Protein AF-A0AA36N6E1-F1 (afdb_monomer_lite)

Structure (mmCIF, N/CA/C/O backbone):
data_AF-A0AA36N6E1-F1
#
_entry.id   AF-A0AA36N6E1-F1
#
loop_
_atom_site.group_PDB
_atom_site.id
_atom_site.type_symbol
_atom_site.label_atom_id
_atom_site.label_alt_id
_atom_site.label_comp_id
_atom_site.label_asym_id
_atom_site.label_entity_id
_atom_site.label_seq_id
_atom_site.pdbx_PDB_ins_code
_atom_site.Cartn_x
_atom_site.Cartn_y
_atom_site.Cartn_z
_atom_site.occupancy
_atom_site.B_iso_or_equiv
_atom_site.auth_seq_id
_atom_site.auth_comp_id
_atom_site.auth_asym_id
_atom_site.auth_atom_id
_atom_site.pdbx_PDB_model_num
ATOM 1 N N . MET A 1 1 ? 1.025 -0.029 -54.503 1.00 35.84 1 MET A N 1
ATOM 2 C CA . MET A 1 1 ? 2.041 -0.646 -53.619 1.00 35.84 1 MET A CA 1
ATOM 3 C C . MET A 1 1 ? 2.339 0.300 -52.461 1.00 35.84 1 MET A C 1
ATOM 5 O O . MET A 1 1 ? 3.053 1.276 -52.649 1.00 35.84 1 MET A O 1
ATOM 9 N N . ARG A 1 2 ? 1.732 0.072 -51.289 1.00 33.62 2 ARG A N 1
ATOM 10 C CA . ARG A 1 2 ? 2.029 0.834 -50.065 1.00 33.62 2 ARG A CA 1
ATOM 11 C C . ARG A 1 2 ? 3.320 0.269 -49.468 1.00 33.62 2 ARG A C 1
ATOM 13 O O . ARG A 1 2 ? 3.364 -0.913 -49.141 1.00 33.62 2 ARG A O 1
ATOM 20 N N . ARG A 1 3 ? 4.380 1.078 -49.397 1.00 33.03 3 ARG A N 1
ATOM 21 C CA . ARG A 1 3 ? 5.639 0.679 -48.753 1.00 33.03 3 ARG A CA 1
ATOM 22 C C . ARG A 1 3 ? 5.396 0.571 -47.248 1.00 33.03 3 ARG A C 1
ATOM 24 O O . ARG A 1 3 ? 5.084 1.567 -46.605 1.00 33.03 3 ARG A O 1
ATOM 31 N N . LEU A 1 4 ? 5.527 -0.643 -46.720 1.00 35.62 4 LEU A N 1
ATOM 32 C CA . LEU A 1 4 ? 5.629 -0.915 -45.291 1.00 35.62 4 LEU A CA 1
ATOM 33 C C . LEU A 1 4 ? 6.895 -0.230 -44.771 1.00 35.62 4 LEU A C 1
ATOM 35 O O . LEU A 1 4 ? 8.010 -0.617 -45.119 1.00 35.62 4 LEU A O 1
ATOM 39 N N . ILE A 1 5 ? 6.717 0.815 -43.967 1.00 35.50 5 ILE A N 1
ATOM 40 C CA . ILE A 1 5 ? 7.801 1.392 -43.179 1.00 35.50 5 ILE A CA 1
ATOM 41 C C . ILE A 1 5 ? 8.082 0.384 -42.064 1.00 35.50 5 ILE A C 1
ATOM 43 O O . ILE A 1 5 ? 7.284 0.208 -41.149 1.00 35.50 5 ILE A O 1
ATOM 47 N N . THR A 1 6 ? 9.196 -0.334 -42.174 1.00 34.91 6 THR A N 1
ATOM 48 C CA . THR A 1 6 ? 9.695 -1.205 -41.106 1.00 34.91 6 THR A CA 1
ATOM 49 C C . THR A 1 6 ? 9.963 -0.392 -39.827 1.00 34.91 6 THR A C 1
ATOM 51 O O . THR A 1 6 ? 10.584 0.671 -39.932 1.00 34.91 6 THR A O 1
ATOM 54 N N . PRO A 1 7 ? 9.625 -0.905 -38.624 1.00 40.06 7 PRO A N 1
ATOM 55 C CA . PRO A 1 7 ? 9.779 -0.199 -37.338 1.00 40.06 7 PRO A CA 1
ATOM 56 C C . PRO A 1 7 ? 11.197 0.319 -37.034 1.00 40.06 7 PRO A C 1
ATOM 58 O O . PRO A 1 7 ? 11.378 1.237 -36.244 1.00 40.06 7 PRO A O 1
ATOM 61 N N . ARG A 1 8 ? 12.228 -0.208 -37.709 1.00 36.47 8 ARG A N 1
ATOM 62 C CA . ARG A 1 8 ? 13.626 0.231 -37.557 1.00 36.47 8 ARG A CA 1
ATOM 63 C C . ARG A 1 8 ? 13.919 1.652 -38.054 1.00 36.47 8 ARG A C 1
ATOM 65 O O . ARG A 1 8 ? 14.963 2.195 -37.704 1.00 36.47 8 ARG A O 1
ATOM 72 N N . ALA A 1 9 ? 13.051 2.254 -38.868 1.00 35.69 9 ALA A N 1
ATOM 73 C CA . ALA A 1 9 ? 13.303 3.587 -39.422 1.00 35.69 9 ALA A CA 1
ATOM 74 C C . ALA A 1 9 ? 12.930 4.735 -38.464 1.00 35.69 9 ALA A C 1
ATOM 76 O O . ALA A 1 9 ? 13.496 5.819 -38.587 1.00 35.69 9 ALA A O 1
ATOM 77 N N . PHE A 1 10 ? 12.047 4.505 -37.485 1.00 39.78 10 PHE A N 1
ATOM 78 C CA . PHE A 1 10 ? 11.609 5.555 -36.553 1.00 39.78 10 PHE A CA 1
ATOM 79 C C . PHE A 1 10 ? 12.634 5.823 -35.430 1.00 39.78 10 PHE A C 1
ATOM 81 O O . PHE A 1 10 ? 12.761 6.941 -34.940 1.00 39.78 10 PHE A O 1
ATOM 88 N N . LEU A 1 11 ? 13.472 4.832 -35.103 1.00 42.50 11 LEU A N 1
ATOM 89 C CA . LEU A 1 11 ? 14.482 4.920 -34.037 1.00 42.50 11 LEU A CA 1
ATOM 90 C C . LEU A 1 11 ? 15.728 5.755 -34.396 1.00 42.50 11 LEU A C 1
ATOM 92 O O . LEU A 1 11 ? 16.514 6.099 -33.514 1.00 42.50 11 LEU A O 1
ATOM 96 N N . ARG A 1 12 ? 15.936 6.123 -35.669 1.00 42.75 12 ARG A N 1
ATOM 97 C CA . ARG A 1 12 ? 17.145 6.862 -36.094 1.00 42.75 12 ARG A CA 1
ATOM 98 C C . ARG A 1 12 ? 17.088 8.377 -35.870 1.00 42.75 12 ARG A C 1
ATOM 100 O O . ARG A 1 12 ? 18.131 9.014 -35.944 1.00 42.75 12 ARG A O 1
ATOM 107 N N . GLY A 1 13 ? 15.919 8.950 -35.572 1.00 41.94 13 GLY A N 1
ATOM 108 C CA . GLY A 1 13 ? 15.770 10.399 -35.353 1.00 41.94 13 GLY A CA 1
ATOM 109 C C . GLY A 1 13 ? 15.838 10.851 -33.889 1.00 41.94 13 GLY A C 1
ATOM 110 O O . GLY A 1 13 ? 16.191 11.995 -33.625 1.00 41.94 13 GLY A O 1
ATOM 111 N N . GLN A 1 14 ? 15.519 9.966 -32.937 1.00 46.09 14 GLN A N 1
ATOM 112 C CA . GLN A 1 14 ? 15.409 10.294 -31.502 1.00 46.09 14 GLN A CA 1
ATOM 113 C C . GLN A 1 14 ? 16.233 9.368 -30.577 1.00 46.09 14 GLN A C 1
ATOM 115 O O . GLN A 1 14 ? 16.307 9.604 -29.371 1.00 46.09 14 GLN A O 1
ATOM 120 N N . GLY A 1 15 ? 16.894 8.345 -31.135 1.00 49.47 15 GLY A N 1
ATOM 121 C CA . GLY A 1 15 ? 17.471 7.206 -30.407 1.00 49.47 15 GLY A CA 1
ATOM 122 C C . GLY A 1 15 ? 18.476 7.516 -29.283 1.00 49.47 15 GLY A C 1
ATOM 123 O O . GLY A 1 15 ? 18.280 7.017 -28.180 1.00 49.47 15 GLY A O 1
ATOM 124 N N . PRO A 1 16 ? 19.529 8.335 -29.476 1.00 52.56 16 PRO A N 1
ATOM 125 C CA . PRO A 1 16 ? 20.580 8.468 -28.458 1.00 52.56 16 PRO A CA 1
ATOM 126 C C . PRO A 1 16 ? 20.136 9.252 -27.218 1.00 52.56 16 PRO A C 1
ATOM 128 O O . PRO A 1 16 ? 20.460 8.876 -26.095 1.00 52.56 16 PRO A O 1
ATOM 131 N N . ARG A 1 17 ? 19.367 10.333 -27.417 1.00 54.50 17 ARG A N 1
ATOM 132 C CA . ARG A 1 17 ? 18.887 11.183 -26.316 1.00 54.50 17 ARG A CA 1
ATOM 133 C C . ARG A 1 17 ? 17.769 10.502 -25.535 1.00 54.50 17 ARG A C 1
ATOM 135 O O . ARG A 1 17 ? 17.805 10.518 -24.316 1.00 54.50 17 ARG A O 1
ATOM 142 N N . CYS A 1 18 ? 16.841 9.838 -26.226 1.00 54.97 18 CYS A N 1
ATOM 143 C CA . CYS A 1 18 ? 15.747 9.100 -25.597 1.00 54.97 18 CYS A CA 1
ATOM 144 C C . CYS A 1 18 ? 16.247 7.978 -24.668 1.00 54.97 18 CYS A C 1
ATOM 146 O O . CYS A 1 18 ? 15.733 7.819 -23.564 1.00 54.97 18 CYS A O 1
ATOM 148 N N . LEU A 1 19 ? 17.271 7.228 -25.090 1.00 57.94 19 LEU A N 1
ATOM 149 C CA . LEU A 1 19 ? 17.849 6.143 -24.289 1.00 57.94 19 LEU A CA 1
ATOM 150 C C . LEU A 1 19 ? 18.666 6.662 -23.097 1.00 57.94 19 LEU A C 1
ATOM 152 O O . LEU A 1 19 ? 18.587 6.089 -22.015 1.00 57.94 19 LEU A O 1
ATOM 156 N N . GLN A 1 20 ? 19.398 7.771 -23.256 1.00 64.25 20 GLN A N 1
ATOM 157 C CA . GLN A 1 20 ? 20.079 8.431 -22.133 1.00 64.25 20 GLN A CA 1
ATOM 158 C C . GLN A 1 20 ? 19.087 8.974 -21.097 1.00 64.25 20 GLN A C 1
ATOM 160 O O . GLN A 1 20 ? 19.314 8.833 -19.898 1.00 64.25 20 GLN A O 1
ATOM 165 N N . THR A 1 21 ? 17.970 9.548 -21.549 1.00 68.75 21 THR A N 1
ATOM 166 C CA . THR A 1 21 ? 16.890 10.024 -20.680 1.00 68.75 21 THR A CA 1
ATOM 167 C C . THR A 1 21 ? 16.237 8.874 -19.909 1.00 68.75 21 THR A C 1
ATOM 169 O O . THR A 1 21 ? 16.043 8.990 -18.702 1.00 68.75 21 THR A O 1
ATOM 172 N N . LEU A 1 22 ? 15.976 7.736 -20.563 1.00 73.62 22 LEU A N 1
ATOM 173 C CA . LEU A 1 22 ? 15.400 6.559 -19.909 1.00 73.62 22 LEU A CA 1
ATOM 174 C C . LEU A 1 22 ? 16.357 5.936 -18.881 1.00 73.62 22 LEU A C 1
ATOM 176 O O . LEU A 1 22 ? 15.936 5.664 -17.763 1.00 73.62 22 LEU A O 1
ATOM 180 N N . ALA A 1 23 ? 17.640 5.778 -19.218 1.00 75.62 23 ALA A N 1
ATOM 181 C CA . ALA A 1 23 ? 18.650 5.265 -18.287 1.00 75.62 23 ALA A CA 1
ATOM 182 C C . ALA A 1 23 ? 18.852 6.184 -17.067 1.00 75.62 23 ALA A C 1
ATOM 184 O O . ALA A 1 23 ? 19.025 5.711 -15.944 1.00 75.62 23 ALA A O 1
ATOM 185 N N . SER A 1 24 ? 18.796 7.507 -17.267 1.00 77.19 24 SER A N 1
ATOM 186 C CA . SER A 1 24 ? 18.834 8.476 -16.166 1.00 77.19 24 SER A CA 1
ATOM 187 C C . SER A 1 24 ? 17.594 8.363 -15.275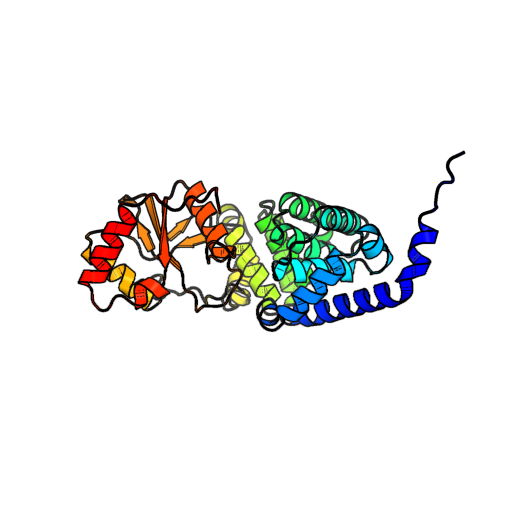 1.00 77.19 24 SER A C 1
ATOM 189 O O . SER A 1 24 ? 17.717 8.380 -14.052 1.00 77.19 24 SER A O 1
ATOM 191 N N . ALA A 1 25 ? 16.408 8.224 -15.875 1.00 78.62 25 ALA A N 1
ATOM 192 C CA . ALA A 1 25 ? 15.152 8.075 -15.149 1.00 78.62 25 ALA A CA 1
ATOM 193 C C . ALA A 1 25 ? 15.120 6.787 -14.313 1.00 78.62 25 ALA A C 1
ATOM 195 O O . ALA A 1 25 ? 14.807 6.834 -13.125 1.00 78.62 25 ALA A O 1
ATOM 196 N N . THR A 1 26 ? 15.501 5.646 -14.891 1.00 79.69 26 THR A N 1
ATOM 197 C CA . THR A 1 26 ? 15.498 4.359 -14.181 1.00 79.69 26 THR A CA 1
ATOM 198 C C . THR A 1 26 ? 16.546 4.316 -13.071 1.00 79.69 26 THR A C 1
ATOM 200 O O . THR A 1 26 ? 16.234 3.898 -11.955 1.00 79.69 26 THR A O 1
ATOM 203 N N . SER A 1 27 ? 17.755 4.836 -13.319 1.00 81.62 27 SER A N 1
ATOM 204 C CA . SER A 1 27 ? 18.794 4.950 -12.288 1.00 81.62 27 SER A CA 1
ATOM 205 C C . SER A 1 27 ? 18.348 5.828 -11.121 1.00 81.62 27 SER A C 1
ATOM 207 O O . SER A 1 27 ? 18.690 5.544 -9.972 1.00 81.62 27 SER A O 1
ATOM 209 N N . ARG A 1 28 ? 17.600 6.900 -11.394 1.00 82.62 28 ARG A N 1
ATOM 210 C CA . ARG A 1 28 ? 17.090 7.777 -10.344 1.00 82.62 28 ARG A CA 1
ATOM 211 C C . ARG A 1 28 ? 15.957 7.128 -9.561 1.00 82.62 28 ARG A C 1
ATOM 213 O O . ARG A 1 28 ? 15.965 7.183 -8.334 1.00 82.62 28 ARG A O 1
ATOM 220 N N . CYS A 1 29 ? 15.033 6.455 -10.243 1.00 80.44 29 CYS A N 1
ATOM 221 C CA . CYS A 1 29 ? 13.994 5.661 -9.595 1.00 80.44 29 CYS A CA 1
ATOM 222 C C . CYS A 1 29 ? 14.589 4.602 -8.656 1.00 80.44 29 CYS A C 1
ATOM 224 O O . CYS A 1 29 ? 14.058 4.425 -7.567 1.00 80.44 29 CYS A O 1
ATOM 226 N N . ALA A 1 30 ? 15.728 3.989 -8.991 1.00 77.75 30 ALA A N 1
ATOM 227 C CA . ALA A 1 30 ? 16.421 3.068 -8.085 1.00 77.75 30 ALA A CA 1
ATOM 228 C C . ALA A 1 30 ? 16.828 3.710 -6.754 1.00 77.75 30 ALA A C 1
ATOM 230 O O . ALA A 1 30 ? 16.597 3.153 -5.681 1.00 77.75 30 ALA A O 1
ATOM 231 N N . GLN A 1 31 ? 17.394 4.917 -6.814 1.00 78.62 31 GLN A N 1
ATOM 232 C CA . GLN A 1 31 ? 17.782 5.672 -5.620 1.00 78.62 31 GLN A CA 1
ATOM 233 C C . GLN A 1 31 ? 16.559 6.086 -4.792 1.00 78.62 31 GLN A C 1
ATOM 235 O O . GLN A 1 31 ? 16.576 6.028 -3.562 1.00 78.62 31 GLN A O 1
ATOM 240 N N . LEU A 1 32 ? 15.487 6.492 -5.473 1.00 72.50 32 LEU A N 1
ATOM 241 C CA . LEU A 1 32 ? 14.242 6.909 -4.838 1.00 72.50 32 LEU A CA 1
ATOM 242 C C . LEU A 1 32 ? 13.495 5.730 -4.201 1.00 72.50 32 LEU A C 1
ATOM 244 O O . LEU A 1 32 ? 12.996 5.871 -3.091 1.00 72.50 32 LEU A O 1
ATOM 248 N N . GLN A 1 33 ? 13.489 4.553 -4.832 1.00 71.94 33 GLN A N 1
ATOM 249 C CA . GLN A 1 33 ? 12.913 3.336 -4.256 1.00 71.94 33 GLN A CA 1
ATOM 250 C C . GLN A 1 33 ? 13.626 2.939 -2.959 1.00 71.94 33 GLN A C 1
ATOM 252 O O . GLN A 1 33 ? 12.966 2.604 -1.978 1.00 71.94 33 GLN A O 1
ATOM 257 N N . ALA A 1 34 ? 14.961 3.025 -2.927 1.00 66.94 34 ALA A N 1
ATOM 258 C CA . ALA A 1 34 ? 15.749 2.739 -1.726 1.00 66.94 34 ALA A CA 1
ATOM 259 C C . ALA A 1 34 ? 15.433 3.693 -0.558 1.00 66.94 34 ALA A C 1
ATOM 261 O O . ALA A 1 34 ? 15.641 3.343 0.601 1.00 66.94 34 ALA A O 1
ATOM 262 N N . SER A 1 35 ? 14.906 4.880 -0.864 1.00 59.22 35 SER A N 1
ATOM 263 C CA . SER A 1 35 ? 14.501 5.888 0.120 1.00 59.22 35 SER A CA 1
ATOM 264 C C . SER A 1 35 ? 13.066 5.690 0.636 1.00 59.22 35 SER A C 1
ATOM 266 O O . SER A 1 35 ? 12.588 6.490 1.443 1.00 59.22 35 SER A O 1
ATOM 268 N N . GLY A 1 36 ? 12.367 4.648 0.171 1.00 54.16 36 GLY A N 1
ATOM 269 C CA . GLY A 1 36 ? 10.978 4.371 0.533 1.00 54.16 36 GLY A CA 1
ATOM 270 C C . GLY A 1 36 ? 9.997 5.435 0.029 1.00 54.16 36 GLY A C 1
ATOM 271 O O . GLY A 1 36 ? 10.360 6.353 -0.710 1.00 54.16 36 GLY A O 1
ATOM 272 N N . ARG A 1 37 ? 8.724 5.344 0.437 1.00 54.69 37 ARG A N 1
ATOM 273 C CA . ARG A 1 37 ? 7.688 6.297 -0.014 1.00 54.69 37 ARG A CA 1
ATOM 274 C C . ARG A 1 37 ? 7.893 7.699 0.555 1.00 54.69 37 ARG A C 1
ATOM 276 O O . ARG A 1 37 ? 7.595 8.680 -0.125 1.00 54.69 37 ARG A O 1
ATOM 283 N N . ALA A 1 38 ? 8.471 7.801 1.753 1.00 52.03 38 ALA A N 1
ATOM 284 C CA . ALA A 1 38 ? 8.857 9.071 2.366 1.00 52.03 38 ALA A CA 1
ATOM 285 C C . ALA A 1 38 ? 9.864 9.860 1.507 1.00 52.03 38 ALA A C 1
ATOM 287 O O . ALA A 1 38 ? 9.772 11.085 1.414 1.00 52.03 38 ALA A O 1
ATOM 288 N N . GLY A 1 39 ? 10.777 9.167 0.816 1.00 55.94 39 GLY A N 1
ATOM 289 C CA . GLY A 1 39 ? 11.733 9.776 -0.111 1.00 55.94 39 GLY A CA 1
ATOM 290 C C . GLY A 1 39 ? 11.122 10.275 -1.426 1.00 55.94 39 GLY A C 1
ATOM 291 O O . GLY A 1 39 ? 11.737 11.093 -2.110 1.00 55.94 39 GLY A O 1
ATOM 292 N N . LEU A 1 40 ? 9.905 9.842 -1.777 1.00 61.66 40 LEU A N 1
ATOM 293 C CA . LEU A 1 40 ? 9.235 10.243 -3.022 1.00 61.66 40 LEU A CA 1
ATOM 294 C C . LEU A 1 40 ? 8.593 11.633 -2.925 1.00 61.66 40 LEU A C 1
ATOM 296 O O . LEU A 1 40 ? 8.526 12.350 -3.922 1.00 61.66 40 LEU A O 1
ATOM 300 N N . VAL A 1 41 ? 8.154 12.041 -1.729 1.00 57.88 41 VAL A N 1
ATOM 301 C CA . VAL A 1 41 ? 7.522 13.350 -1.482 1.00 57.88 41 VAL A CA 1
ATOM 302 C C . VAL A 1 41 ? 8.442 14.528 -1.839 1.00 57.88 41 VAL A C 1
ATOM 304 O O . VAL A 1 41 ? 8.024 15.365 -2.644 1.00 57.88 41 VAL A O 1
ATOM 307 N N . PRO A 1 42 ? 9.685 14.620 -1.322 1.00 53.97 42 PRO A N 1
ATOM 308 C CA . PRO A 1 42 ? 10.591 15.707 -1.697 1.00 53.97 42 PRO A CA 1
ATOM 309 C C . PRO A 1 42 ? 11.034 15.630 -3.167 1.00 53.97 42 PRO A C 1
ATOM 311 O O . PRO A 1 42 ? 11.383 16.651 -3.752 1.00 53.97 42 PRO A O 1
ATOM 314 N N . ALA A 1 43 ? 10.972 14.448 -3.790 1.00 66.00 43 ALA A N 1
ATOM 315 C CA . ALA A 1 43 ? 11.328 14.227 -5.192 1.00 66.00 43 ALA A CA 1
ATOM 316 C C . ALA A 1 43 ? 10.151 14.416 -6.170 1.00 66.00 43 ALA A C 1
ATOM 318 O O . ALA A 1 43 ? 10.257 14.072 -7.345 1.00 66.00 43 ALA A O 1
ATOM 319 N N . ARG A 1 44 ? 9.008 14.957 -5.727 1.00 71.56 44 ARG A N 1
ATOM 320 C CA . ARG A 1 44 ? 7.781 14.988 -6.538 1.00 71.56 44 ARG A CA 1
ATOM 321 C C . ARG A 1 44 ? 7.932 15.711 -7.876 1.00 71.56 44 ARG A C 1
ATOM 323 O O . ARG A 1 44 ? 7.434 15.208 -8.877 1.00 71.56 44 ARG A O 1
ATOM 330 N N . ALA A 1 45 ? 8.596 16.867 -7.903 1.00 72.00 45 ALA A N 1
ATOM 331 C CA . ALA A 1 45 ? 8.814 17.618 -9.142 1.00 72.00 45 ALA A CA 1
ATOM 332 C C . ALA A 1 45 ? 9.673 16.817 -10.138 1.00 72.00 45 ALA A C 1
ATOM 334 O O . ALA A 1 45 ? 9.335 16.707 -11.313 1.00 72.00 45 ALA A O 1
ATOM 335 N N . GLU A 1 46 ? 10.721 16.163 -9.641 1.00 80.00 46 GLU A N 1
ATOM 336 C CA . GLU A 1 46 ? 11.578 15.276 -10.429 1.00 80.00 46 GLU A CA 1
ATOM 337 C C . GLU A 1 46 ? 10.800 14.059 -10.964 1.00 80.00 46 GLU A C 1
ATOM 339 O O . GLU A 1 46 ? 10.912 13.700 -12.135 1.00 80.00 46 GLU A O 1
ATOM 344 N N . LEU A 1 47 ? 9.933 13.460 -10.145 1.00 76.81 47 LEU A N 1
ATOM 345 C CA . LEU A 1 47 ? 9.064 12.356 -10.559 1.00 76.81 47 LEU A CA 1
ATOM 346 C C . LEU A 1 47 ? 8.028 12.781 -11.609 1.00 76.81 47 LEU A C 1
ATOM 348 O O . LEU A 1 47 ? 7.701 11.983 -12.485 1.00 76.81 47 LEU A O 1
ATOM 352 N N . GLN A 1 48 ? 7.540 14.026 -11.567 1.00 79.88 48 GLN A N 1
ATOM 353 C CA . GLN A 1 48 ? 6.683 14.587 -12.619 1.00 79.88 48 GLN A CA 1
ATOM 354 C C . GLN A 1 48 ? 7.440 14.751 -13.939 1.00 79.88 48 GLN A C 1
ATOM 356 O O . GLN A 1 48 ? 6.885 14.467 -14.999 1.00 79.88 48 GLN A O 1
ATOM 361 N N . GLU A 1 49 ? 8.707 15.166 -13.898 1.00 85.25 49 GLU A N 1
ATOM 362 C CA . GLU A 1 49 ? 9.548 15.244 -15.096 1.00 85.25 49 GLU A CA 1
ATOM 363 C C . GLU A 1 49 ? 9.811 13.858 -15.688 1.00 85.25 49 GLU A C 1
ATOM 365 O O . GLU A 1 49 ? 9.626 13.664 -16.893 1.00 85.25 49 GLU A O 1
ATOM 370 N N . ILE A 1 50 ? 10.166 12.881 -14.847 1.00 87.00 50 ILE A N 1
ATOM 371 C CA . ILE A 1 50 ? 10.341 11.482 -15.256 1.00 87.00 50 ILE A CA 1
ATOM 372 C C . ILE A 1 50 ? 9.041 10.949 -15.866 1.00 87.00 50 ILE A C 1
ATOM 374 O O . ILE A 1 50 ? 9.052 10.391 -16.963 1.00 87.00 50 ILE A O 1
ATOM 378 N N . HIS A 1 51 ? 7.901 11.169 -15.209 1.00 87.50 51 HIS A N 1
ATOM 379 C CA . HIS A 1 51 ? 6.592 10.760 -15.717 1.00 87.50 51 HIS A CA 1
ATOM 380 C C . HIS A 1 51 ? 6.267 11.397 -17.070 1.00 87.50 51 HIS A C 1
ATOM 382 O O . HIS A 1 51 ? 5.848 10.695 -17.993 1.00 87.50 51 HIS A O 1
ATOM 388 N N . ALA A 1 52 ? 6.508 12.699 -17.227 1.00 86.31 52 ALA A N 1
ATOM 389 C CA . ALA A 1 52 ? 6.273 13.415 -18.476 1.00 86.31 52 ALA A CA 1
ATOM 390 C C . ALA A 1 52 ? 7.191 12.937 -19.612 1.00 86.31 52 ALA A C 1
ATOM 392 O O . ALA A 1 52 ? 6.802 12.991 -20.780 1.00 86.31 52 ALA A O 1
ATOM 393 N N . GLN A 1 53 ? 8.407 12.485 -19.297 1.00 84.81 53 GLN A N 1
ATOM 394 C CA . GLN A 1 53 ? 9.333 11.900 -20.268 1.00 84.81 53 GLN A CA 1
ATOM 395 C C . GLN A 1 53 ? 8.879 10.499 -20.685 1.00 84.81 53 GLN A C 1
ATOM 397 O O . GLN A 1 53 ? 8.749 10.237 -21.878 1.00 84.81 53 GLN A O 1
ATOM 402 N N . VAL A 1 54 ? 8.572 9.630 -19.719 1.00 86.12 54 VAL A N 1
ATOM 403 C CA . VAL A 1 54 ? 8.110 8.252 -19.956 1.00 86.12 54 VAL A CA 1
ATOM 404 C C . VAL A 1 54 ? 6.791 8.241 -20.727 1.00 86.12 54 VAL A C 1
ATOM 406 O O . VAL A 1 54 ? 6.640 7.477 -21.674 1.00 86.12 54 VAL A O 1
ATOM 409 N N . SER A 1 55 ? 5.868 9.149 -20.401 1.00 86.12 55 SER A N 1
ATOM 410 C CA . SER A 1 55 ? 4.552 9.241 -21.047 1.00 86.12 55 SER A CA 1
ATOM 411 C C . SER A 1 55 ? 4.606 9.641 -22.524 1.00 86.12 55 SER A C 1
ATOM 413 O O . SER A 1 55 ? 3.619 9.465 -23.233 1.00 86.12 55 SER A O 1
ATOM 415 N N . LYS A 1 56 ? 5.729 10.191 -23.002 1.00 85.81 56 LYS A N 1
ATOM 416 C CA . LYS A 1 56 ? 5.932 10.533 -24.421 1.00 85.81 56 LYS A CA 1
ATOM 417 C C . LYS A 1 56 ? 6.457 9.359 -25.246 1.00 85.81 56 LYS A C 1
ATOM 419 O O . LYS A 1 56 ? 6.536 9.477 -26.467 1.00 85.81 56 LYS A O 1
ATOM 424 N N . LEU A 1 57 ? 6.858 8.270 -24.596 1.00 84.31 57 LEU A N 1
ATOM 425 C CA . LEU A 1 57 ? 7.421 7.097 -25.246 1.00 84.31 57 LEU A CA 1
ATOM 426 C C . LEU A 1 57 ? 6.343 6.034 -25.432 1.00 84.31 57 LEU A C 1
ATOM 428 O O . LEU A 1 57 ? 5.498 5.827 -24.563 1.00 84.31 57 LEU A O 1
ATOM 432 N N . GLU A 1 58 ? 6.386 5.348 -26.572 1.00 86.56 58 GLU A N 1
ATOM 433 C CA . GLU A 1 58 ? 5.536 4.180 -26.786 1.00 86.56 58 GLU A CA 1
ATOM 434 C C . GLU A 1 58 ? 5.994 3.025 -25.873 1.00 86.56 58 GLU A C 1
ATOM 436 O O . GLU A 1 58 ? 7.206 2.834 -25.704 1.00 86.56 58 GLU A O 1
ATOM 441 N N . PRO A 1 59 ? 5.070 2.204 -25.336 1.00 85.06 59 PRO A N 1
ATOM 442 C CA . PRO A 1 59 ? 5.396 1.050 -24.490 1.00 85.06 59 PRO A CA 1
ATOM 443 C C . PRO A 1 59 ? 6.490 0.142 -25.061 1.00 85.06 59 PRO A C 1
ATOM 445 O O . PRO A 1 59 ? 7.457 -0.210 -24.381 1.00 85.06 59 PRO A O 1
ATOM 448 N N . LYS A 1 60 ? 6.413 -0.132 -26.364 1.00 84.81 60 LYS A N 1
ATOM 449 C CA . LYS A 1 60 ? 7.410 -0.924 -27.082 1.00 84.81 60 LYS A CA 1
ATOM 450 C C . LYS A 1 60 ? 8.809 -0.303 -27.050 1.00 84.81 60 LYS A C 1
ATOM 452 O O . LYS A 1 60 ? 9.791 -1.020 -26.875 1.00 84.81 60 LYS A O 1
ATOM 457 N N . ALA A 1 61 ? 8.913 1.018 -27.194 1.00 83.81 61 ALA A N 1
ATOM 458 C CA . ALA A 1 61 ? 10.195 1.717 -27.149 1.00 83.81 61 ALA A CA 1
ATOM 459 C C . ALA A 1 61 ? 10.815 1.667 -25.743 1.00 83.81 61 ALA A C 1
ATOM 461 O O . ALA A 1 61 ? 12.029 1.517 -25.614 1.00 83.81 61 ALA A O 1
ATOM 462 N N . LEU A 1 62 ? 9.988 1.725 -24.694 1.00 84.12 62 LEU A N 1
ATOM 463 C CA . LEU A 1 62 ? 10.432 1.540 -23.309 1.00 84.12 62 LEU A CA 1
ATOM 464 C C . LEU A 1 62 ? 10.978 0.120 -23.090 1.00 84.12 62 LEU A C 1
ATOM 466 O O . LEU A 1 62 ? 12.069 -0.041 -22.548 1.00 84.12 62 LEU A O 1
ATOM 470 N N . LEU A 1 63 ? 10.272 -0.899 -23.587 1.00 84.19 63 LEU A N 1
ATOM 471 C CA . LEU A 1 63 ? 10.653 -2.314 -23.469 1.00 84.19 63 LEU A CA 1
ATOM 472 C C . LEU A 1 63 ? 11.891 -2.720 -24.274 1.00 84.19 63 LEU A C 1
ATOM 474 O O . LEU A 1 63 ? 12.526 -3.724 -23.937 1.00 84.19 63 LEU A O 1
ATOM 478 N N . GLU A 1 64 ? 12.194 -1.996 -25.352 1.00 84.81 64 GLU A N 1
ATOM 479 C CA . GLU A 1 64 ? 13.421 -2.150 -26.141 1.00 84.81 64 GLU A CA 1
ATOM 480 C C . GLU A 1 64 ? 14.591 -1.344 -25.549 1.00 84.81 64 GLU A C 1
ATOM 482 O O . GLU A 1 64 ? 15.748 -1.721 -25.736 1.00 84.81 64 GLU A O 1
ATOM 487 N N . GLY A 1 65 ? 14.301 -0.242 -24.847 1.00 78.88 65 GLY A N 1
ATOM 488 C CA . GLY A 1 65 ? 15.294 0.725 -24.374 1.00 78.88 65 GLY A CA 1
ATOM 489 C C . GLY A 1 65 ? 15.782 0.543 -22.936 1.00 78.88 65 GLY A C 1
ATOM 490 O O . GLY A 1 65 ? 16.858 1.041 -22.608 1.00 78.88 65 GLY A O 1
ATOM 491 N N . ALA A 1 66 ? 15.030 -0.156 -22.086 1.00 81.00 66 ALA A N 1
ATOM 492 C CA . ALA A 1 66 ? 15.411 -0.459 -20.708 1.00 81.00 66 ALA A CA 1
ATOM 493 C C . ALA A 1 66 ? 15.329 -1.961 -20.425 1.00 81.00 66 ALA A C 1
ATOM 495 O O . ALA A 1 66 ? 14.546 -2.697 -21.033 1.00 81.00 66 ALA A O 1
ATOM 496 N N . ASN A 1 67 ? 16.142 -2.426 -19.475 1.00 87.94 67 ASN A N 1
ATOM 497 C CA . ASN A 1 67 ? 15.980 -3.782 -18.971 1.00 87.94 67 ASN A CA 1
ATOM 498 C C . ASN A 1 67 ? 14.671 -3.883 -18.160 1.00 87.94 67 ASN A C 1
ATOM 500 O O . ASN A 1 67 ? 14.129 -2.893 -17.667 1.00 87.94 67 ASN A O 1
ATOM 504 N N . LEU A 1 68 ? 14.138 -5.098 -18.046 1.00 88.69 68 LEU A N 1
ATOM 505 C CA . LEU A 1 68 ? 12.831 -5.324 -17.430 1.00 88.69 68 LEU A CA 1
ATOM 506 C C . LEU A 1 68 ? 12.808 -4.975 -15.936 1.00 88.69 68 LEU A C 1
ATOM 508 O O . LEU A 1 68 ? 11.812 -4.445 -15.462 1.00 88.69 68 LEU A O 1
ATOM 512 N N . SER A 1 69 ? 13.902 -5.218 -15.210 1.00 88.00 69 SER A N 1
ATOM 513 C CA . SER A 1 69 ? 14.001 -4.877 -13.786 1.00 88.00 69 SER A CA 1
ATOM 514 C C . SER A 1 69 ? 13.860 -3.371 -13.562 1.00 88.00 69 SER A C 1
ATOM 516 O O . SER A 1 69 ? 13.091 -2.936 -12.707 1.00 88.00 69 SER A O 1
ATOM 518 N N . ASP A 1 70 ? 14.541 -2.579 -14.387 1.00 87.56 70 ASP A N 1
ATOM 519 C CA . ASP A 1 70 ? 14.488 -1.123 -14.371 1.00 87.56 70 ASP A CA 1
ATOM 520 C C . ASP A 1 70 ? 13.092 -0.598 -14.710 1.00 87.56 70 ASP A C 1
ATOM 522 O O . ASP A 1 70 ? 12.629 0.362 -14.098 1.00 87.56 70 ASP A O 1
ATOM 526 N N . LEU A 1 71 ? 12.393 -1.244 -15.646 1.00 89.44 71 LEU A N 1
ATOM 527 C CA . LEU A 1 71 ? 11.012 -0.896 -15.986 1.00 89.44 71 LEU A CA 1
ATOM 528 C C . LEU A 1 71 ? 10.032 -1.253 -14.870 1.00 89.44 71 LEU A C 1
ATOM 530 O O . LEU A 1 71 ? 9.154 -0.449 -14.566 1.00 89.44 71 LEU A O 1
ATOM 534 N N . CYS A 1 72 ? 10.179 -2.414 -14.231 1.00 90.62 72 CYS A N 1
ATOM 535 C CA . CYS A 1 72 ? 9.362 -2.790 -13.079 1.00 90.62 72 CYS A CA 1
ATOM 536 C C . CYS A 1 72 ? 9.567 -1.815 -11.913 1.00 90.62 72 CYS A C 1
ATOM 538 O O . CYS A 1 72 ? 8.601 -1.401 -11.278 1.00 90.62 72 CYS A O 1
ATOM 540 N N . MET A 1 73 ? 10.811 -1.403 -11.672 1.00 87.31 73 MET A N 1
ATOM 541 C CA . MET A 1 73 ? 11.178 -0.405 -10.669 1.00 87.31 73 MET A CA 1
ATOM 542 C C . MET A 1 73 ? 10.641 0.990 -11.003 1.00 87.31 73 MET A C 1
ATOM 544 O O . MET A 1 73 ? 10.074 1.656 -10.140 1.00 87.31 73 MET A O 1
ATOM 548 N N . LEU A 1 74 ? 10.753 1.420 -12.260 1.00 89.06 74 LEU A N 1
ATOM 549 C CA . LEU A 1 74 ? 10.141 2.654 -12.747 1.00 89.06 74 LEU A CA 1
ATOM 550 C C . LEU A 1 74 ? 8.626 2.631 -12.522 1.00 89.06 74 LEU A C 1
ATOM 552 O O . LEU A 1 74 ? 8.077 3.582 -11.971 1.00 89.06 74 LEU A O 1
ATOM 556 N N . CYS A 1 75 ? 7.959 1.531 -12.892 1.00 89.00 75 CYS A N 1
ATOM 557 C CA . CYS A 1 75 ? 6.529 1.360 -12.655 1.00 89.00 75 CYS A CA 1
ATOM 558 C C . CYS A 1 75 ? 6.219 1.431 -11.160 1.00 89.00 75 CYS A C 1
ATOM 560 O O . CYS A 1 75 ? 5.332 2.169 -10.753 1.00 89.00 75 CYS A O 1
ATOM 562 N N . ARG A 1 76 ? 6.990 0.723 -10.329 1.00 83.44 76 ARG A N 1
ATOM 563 C CA . ARG A 1 76 ? 6.853 0.722 -8.870 1.00 83.44 76 ARG A CA 1
ATOM 564 C C . ARG A 1 76 ? 6.951 2.125 -8.296 1.00 83.44 76 ARG A C 1
ATOM 566 O O . ARG A 1 76 ? 6.059 2.510 -7.550 1.00 83.44 76 ARG A O 1
ATOM 573 N N . VAL A 1 77 ? 7.980 2.890 -8.648 1.00 82.62 77 VAL A N 1
ATOM 574 C CA . VAL A 1 77 ? 8.206 4.247 -8.129 1.00 82.62 77 VAL A CA 1
ATOM 575 C C . VAL A 1 77 ? 7.137 5.218 -8.617 1.00 82.62 77 VAL A C 1
ATOM 577 O O . VAL A 1 77 ? 6.615 5.987 -7.816 1.00 82.62 77 VAL A O 1
ATOM 580 N N . LEU A 1 78 ? 6.771 5.166 -9.900 1.00 82.00 78 LEU A N 1
ATOM 581 C CA . LEU A 1 78 ? 5.748 6.047 -10.464 1.00 82.00 78 LEU A CA 1
ATOM 582 C C . LEU A 1 78 ? 4.351 5.721 -9.918 1.00 82.00 78 LEU A C 1
ATOM 584 O O . LEU A 1 78 ? 3.658 6.641 -9.489 1.00 82.00 78 LEU A O 1
ATOM 588 N N . SER A 1 79 ? 3.970 4.444 -9.806 1.00 74.50 79 SER A N 1
ATOM 589 C CA . SER A 1 79 ? 2.739 4.029 -9.115 1.00 74.50 79 SER A CA 1
ATOM 590 C C . SER A 1 79 ? 2.763 4.436 -7.640 1.00 74.50 79 SER A C 1
ATOM 592 O O . SER A 1 79 ? 1.804 5.022 -7.144 1.00 74.50 79 SER A O 1
ATOM 594 N N . SER A 1 80 ? 3.894 4.233 -6.957 1.00 67.19 80 SER A N 1
ATOM 595 C CA . SER A 1 80 ? 4.092 4.632 -5.555 1.00 67.19 80 SER A CA 1
ATOM 596 C C . SER A 1 80 ? 4.147 6.137 -5.341 1.00 67.19 80 SER A C 1
ATOM 598 O O . SER A 1 80 ? 4.213 6.532 -4.181 1.00 67.19 80 SER A O 1
ATOM 600 N N . ALA A 1 81 ? 4.156 6.936 -6.414 1.00 64.25 81 ALA A N 1
ATOM 601 C CA . ALA A 1 81 ? 4.081 8.396 -6.430 1.00 64.25 81 ALA A CA 1
ATOM 602 C C . ALA A 1 81 ? 2.791 8.916 -7.107 1.00 64.25 81 ALA A C 1
ATOM 604 O O . ALA A 1 81 ? 2.667 10.122 -7.340 1.00 64.25 81 ALA A O 1
ATOM 605 N N . LEU A 1 82 ? 1.850 8.020 -7.438 1.00 64.94 82 LEU A N 1
ATOM 606 C CA . LEU A 1 82 ? 0.645 8.259 -8.246 1.00 64.94 82 LEU A CA 1
ATOM 607 C C . LEU A 1 82 ? 0.861 9.082 -9.508 1.00 64.94 82 LEU A C 1
ATOM 609 O O . LEU A 1 82 ? 0.085 9.973 -9.861 1.00 64.94 82 LEU A O 1
ATOM 613 N N . MET A 1 83 ? 1.914 8.741 -10.219 1.00 71.38 83 MET A N 1
ATOM 614 C CA . MET A 1 83 ? 2.088 9.174 -11.585 1.00 71.38 83 MET A CA 1
ATOM 615 C C . MET A 1 83 ? 1.385 8.139 -12.473 1.00 71.38 83 MET A C 1
ATOM 617 O O . MET A 1 83 ? 1.864 7.008 -12.565 1.00 71.38 83 MET A O 1
ATOM 621 N N . PRO A 1 84 ? 0.223 8.465 -13.075 1.00 74.38 84 PRO A N 1
ATOM 622 C CA . PRO A 1 84 ? -0.588 7.483 -13.785 1.00 74.38 84 PRO A CA 1
ATOM 623 C C . PRO A 1 84 ? 0.170 6.939 -14.994 1.00 74.38 84 PRO A C 1
ATOM 625 O O . PRO A 1 84 ? 0.543 7.686 -15.900 1.00 74.38 84 PRO A O 1
ATOM 628 N N . LEU A 1 85 ? 0.402 5.631 -15.010 1.00 79.75 85 LEU A N 1
ATOM 629 C CA . LEU A 1 85 ? 1.059 4.949 -16.119 1.00 79.75 85 LEU A CA 1
ATOM 630 C C . LEU A 1 85 ? 0.035 4.592 -17.195 1.00 79.75 85 LEU A C 1
ATOM 632 O O . LEU A 1 85 ? -1.142 4.375 -16.914 1.00 79.75 85 LEU A O 1
ATOM 636 N N . GLN A 1 86 ? 0.487 4.525 -18.445 1.00 85.25 86 GLN A N 1
ATOM 637 C CA . GLN A 1 86 ? -0.366 4.072 -19.541 1.00 85.25 86 GLN A CA 1
ATOM 638 C C . GLN A 1 86 ? -0.762 2.607 -19.304 1.00 85.25 86 GLN A C 1
ATOM 640 O O . GLN A 1 86 ? 0.109 1.770 -19.067 1.00 85.25 86 GLN A O 1
ATOM 645 N N . ALA A 1 87 ? -2.052 2.282 -19.418 1.00 84.75 87 ALA A N 1
ATOM 646 C CA . ALA A 1 87 ? -2.547 0.917 -19.206 1.00 84.75 87 ALA A CA 1
ATOM 647 C C . ALA A 1 87 ? -1.830 -0.105 -20.107 1.00 84.75 87 ALA A C 1
ATOM 649 O O . ALA A 1 87 ? -1.384 -1.143 -19.630 1.00 84.75 87 ALA A O 1
ATOM 650 N N . GLN A 1 88 ? -1.603 0.247 -21.377 1.00 89.31 88 GLN A N 1
ATOM 651 C CA . GLN A 1 88 ? -0.868 -0.597 -22.320 1.00 89.31 88 GLN A CA 1
ATOM 652 C C . GLN A 1 88 ? 0.586 -0.855 -21.882 1.00 89.31 88 GLN A C 1
ATOM 654 O O . GLN A 1 88 ? 1.099 -1.954 -22.068 1.00 89.31 88 GLN A O 1
ATOM 659 N N . LEU A 1 89 ? 1.255 0.127 -21.261 1.00 89.75 89 LEU A N 1
ATOM 660 C CA . LEU A 1 89 ? 2.597 -0.077 -20.709 1.00 89.75 89 LEU A CA 1
ATOM 661 C C . LEU A 1 89 ? 2.570 -1.097 -19.571 1.00 89.75 89 LEU A C 1
ATOM 663 O O . LEU A 1 89 ? 3.413 -1.989 -19.537 1.00 89.75 89 LEU A O 1
ATOM 667 N N . LEU A 1 90 ? 1.604 -0.977 -18.657 1.00 90.44 90 LEU A N 1
ATOM 668 C CA . LEU A 1 90 ? 1.443 -1.933 -17.565 1.00 90.44 90 LEU A CA 1
ATOM 669 C C . LEU A 1 90 ? 1.157 -3.337 -18.108 1.00 90.44 90 LEU A C 1
ATOM 671 O O . LEU A 1 90 ? 1.800 -4.287 -17.678 1.00 90.44 90 LEU A O 1
ATOM 675 N N . GLU A 1 91 ? 0.267 -3.481 -19.087 1.00 91.69 91 GLU A N 1
ATOM 676 C CA . GLU A 1 91 ? -0.026 -4.776 -19.709 1.00 91.69 91 GLU A CA 1
ATOM 677 C C . GLU A 1 91 ? 1.216 -5.413 -20.349 1.00 91.69 91 GLU A C 1
ATOM 679 O O . GLU A 1 91 ? 1.535 -6.567 -20.057 1.00 91.69 91 GLU A O 1
ATOM 684 N N . GLU A 1 92 ? 1.955 -4.672 -21.181 1.00 91.62 92 GLU A N 1
ATOM 685 C CA . GLU A 1 92 ? 3.127 -5.213 -21.877 1.00 91.62 92 GLU A CA 1
ATOM 686 C C . GLU A 1 92 ? 4.283 -5.535 -20.907 1.00 91.62 92 GLU A C 1
ATOM 688 O O . GLU A 1 92 ? 4.925 -6.585 -21.027 1.00 91.62 92 GLU A O 1
ATOM 693 N N . VAL A 1 93 ? 4.535 -4.676 -19.909 1.00 91.69 93 VAL A N 1
ATOM 694 C CA . VAL A 1 93 ? 5.541 -4.938 -18.863 1.00 91.69 93 VAL A CA 1
ATOM 695 C C . VAL A 1 93 ? 5.118 -6.127 -18.005 1.00 91.69 93 VAL A C 1
ATOM 697 O O . VAL A 1 93 ? 5.949 -6.989 -17.726 1.00 91.69 93 VAL A O 1
ATOM 700 N N . GLY A 1 94 ? 3.838 -6.227 -17.641 1.00 91.50 94 GLY A N 1
ATOM 701 C CA . GLY A 1 94 ? 3.303 -7.326 -16.842 1.00 91.50 94 GLY A CA 1
ATOM 702 C C . GLY A 1 94 ? 3.409 -8.675 -17.538 1.00 91.50 94 GLY A C 1
ATOM 703 O O . GLY A 1 94 ? 3.897 -9.638 -16.946 1.00 91.50 94 GLY A O 1
ATOM 704 N N . GLN A 1 95 ? 3.062 -8.744 -18.825 1.00 91.88 95 GLN A N 1
ATOM 705 C CA . GLN A 1 95 ? 3.256 -9.957 -19.624 1.00 91.88 95 GLN A CA 1
ATOM 706 C C . GLN A 1 95 ? 4.731 -10.370 -19.668 1.00 91.88 95 GLN A C 1
ATOM 708 O O . GLN A 1 95 ? 5.060 -11.544 -19.487 1.00 91.88 95 GLN A O 1
ATOM 713 N N . LYS A 1 96 ? 5.641 -9.408 -19.859 1.00 90.69 96 LYS A N 1
ATOM 714 C CA . LYS A 1 96 ? 7.081 -9.687 -19.922 1.00 90.69 96 LYS A CA 1
ATOM 715 C C . LYS A 1 96 ? 7.660 -10.078 -18.557 1.00 90.69 96 LYS A C 1
ATOM 717 O O . LYS A 1 96 ? 8.537 -10.943 -18.510 1.00 90.69 96 LYS A O 1
ATOM 722 N N . ALA A 1 97 ? 7.146 -9.496 -17.469 1.00 90.56 97 ALA A N 1
ATOM 723 C CA . ALA A 1 97 ? 7.469 -9.848 -16.087 1.00 90.56 97 ALA A CA 1
ATOM 724 C C . ALA A 1 97 ? 7.124 -11.308 -15.784 1.00 90.56 97 ALA A C 1
ATOM 726 O O . ALA A 1 97 ? 7.960 -12.021 -15.240 1.00 90.56 97 ALA A O 1
ATOM 727 N N . VAL A 1 98 ? 5.956 -11.777 -16.226 1.00 88.06 98 VAL A N 1
ATOM 728 C CA . VAL A 1 98 ? 5.548 -13.184 -16.088 1.00 88.06 98 VAL A CA 1
ATOM 729 C C . VAL A 1 98 ? 6.418 -14.122 -16.929 1.00 88.06 98 VAL A C 1
ATOM 731 O O . VAL A 1 98 ? 6.800 -15.191 -16.468 1.00 88.06 98 VAL A O 1
ATOM 734 N N . GLN A 1 99 ? 6.738 -13.745 -18.170 1.00 87.94 99 GLN A N 1
ATOM 735 C CA . GLN A 1 99 ? 7.437 -14.638 -19.104 1.00 87.94 99 GLN A CA 1
ATOM 736 C C . GLN A 1 99 ? 8.944 -14.745 -18.850 1.00 87.94 99 GLN A C 1
ATOM 738 O O . GLN A 1 99 ? 9.537 -15.801 -19.060 1.00 87.94 99 GLN A O 1
ATOM 743 N N . THR A 1 100 ? 9.581 -13.629 -18.495 1.00 85.69 100 THR A N 1
ATOM 744 C CA . THR A 1 100 ? 11.050 -13.493 -18.510 1.00 85.69 100 THR A CA 1
ATOM 745 C C . THR A 1 100 ? 11.603 -12.668 -17.349 1.00 85.69 100 THR A C 1
ATOM 747 O O . THR A 1 100 ? 12.812 -12.444 -17.283 1.00 85.69 100 THR A O 1
ATOM 750 N N . GLY A 1 101 ? 10.740 -12.181 -16.454 1.00 81.81 101 GLY A N 1
ATOM 751 C CA . GLY A 1 101 ? 11.149 -11.388 -15.302 1.00 81.81 101 GLY A CA 1
ATOM 752 C C . GLY A 1 101 ? 11.936 -12.208 -14.295 1.00 81.81 101 GLY A C 1
ATOM 753 O O . GLY A 1 101 ? 11.673 -13.390 -14.078 1.00 81.81 101 GLY A O 1
ATOM 754 N N . THR A 1 102 ? 12.892 -11.556 -13.634 1.00 89.25 102 THR A N 1
ATOM 755 C CA . THR A 1 102 ? 13.381 -12.095 -12.368 1.00 89.25 102 THR A CA 1
ATOM 756 C C . THR A 1 102 ? 12.230 -12.070 -11.358 1.00 89.25 102 THR A C 1
ATOM 758 O O . THR A 1 102 ? 11.382 -11.171 -11.428 1.00 89.25 102 THR A O 1
ATOM 761 N N . PRO A 1 103 ? 12.184 -13.008 -10.400 1.00 90.12 103 PRO A N 1
ATOM 762 C CA . PRO A 1 103 ? 11.108 -13.043 -9.415 1.00 90.12 103 PRO A CA 1
ATOM 763 C C . PRO A 1 103 ? 10.919 -11.725 -8.654 1.00 90.12 103 PRO A C 1
ATOM 765 O O . PRO A 1 103 ? 9.788 -11.284 -8.467 1.00 90.12 103 PRO A O 1
ATOM 768 N N . ASP A 1 104 ? 12.011 -11.043 -8.305 1.00 89.69 1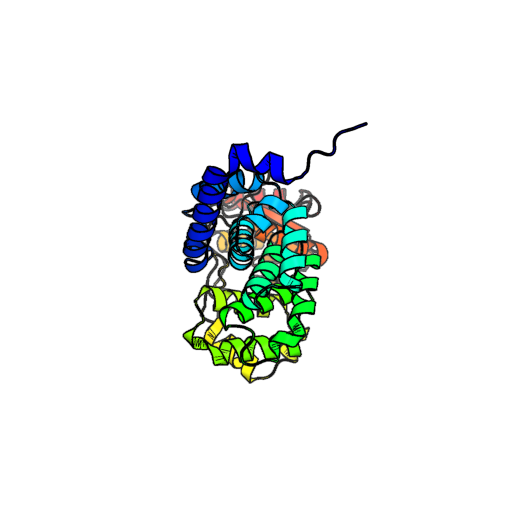04 ASP A N 1
ATOM 769 C CA . ASP A 1 104 ? 11.966 -9.736 -7.640 1.00 89.69 104 ASP A CA 1
ATOM 770 C C . ASP A 1 104 ? 11.398 -8.629 -8.536 1.00 89.69 104 ASP A C 1
ATOM 772 O O . ASP A 1 104 ? 10.626 -7.785 -8.074 1.00 89.69 104 ASP A O 1
ATOM 776 N N . ALA A 1 105 ? 11.752 -8.613 -9.825 1.00 90.75 105 ALA A N 1
ATOM 777 C CA . ALA A 1 105 ? 11.200 -7.643 -10.766 1.00 90.75 105 ALA A CA 1
ATOM 778 C C . ALA A 1 105 ? 9.697 -7.879 -10.972 1.00 90.75 105 ALA A C 1
ATOM 780 O O . ALA A 1 105 ? 8.922 -6.922 -10.997 1.00 90.75 105 ALA A O 1
ATOM 781 N N . ALA A 1 106 ? 9.275 -9.142 -11.073 1.00 93.44 106 ALA A N 1
ATOM 782 C CA . ALA A 1 106 ? 7.868 -9.509 -11.182 1.00 93.44 106 ALA A CA 1
ATOM 783 C C . ALA A 1 106 ? 7.079 -9.156 -9.911 1.00 93.44 106 ALA A C 1
ATOM 785 O O . ALA A 1 106 ? 5.990 -8.598 -10.013 1.00 93.44 106 ALA A O 1
ATOM 786 N N . ALA A 1 107 ? 7.643 -9.386 -8.722 1.00 92.62 107 ALA A N 1
ATOM 787 C CA . ALA A 1 107 ? 7.034 -9.005 -7.449 1.00 92.62 107 ALA A CA 1
ATOM 788 C C . ALA A 1 107 ? 6.852 -7.487 -7.305 1.00 92.62 107 ALA A C 1
ATOM 790 O O . ALA A 1 107 ? 5.766 -7.017 -6.957 1.00 92.62 107 ALA A O 1
ATOM 791 N N . ASN A 1 108 ? 7.890 -6.709 -7.626 1.00 89.81 108 ASN A N 1
ATOM 792 C CA . ASN A 1 108 ? 7.810 -5.248 -7.624 1.00 89.81 108 ASN A CA 1
ATOM 793 C C . ASN A 1 108 ? 6.772 -4.737 -8.628 1.00 89.81 108 ASN A C 1
ATOM 795 O O . ASN A 1 108 ? 6.012 -3.821 -8.314 1.00 89.81 108 ASN A O 1
ATOM 799 N N . PHE A 1 109 ? 6.705 -5.342 -9.817 1.00 93.94 109 PHE A N 1
ATOM 800 C CA . PHE A 1 109 ? 5.697 -4.992 -10.810 1.00 93.94 109 PHE A CA 1
ATOM 801 C C . PHE A 1 109 ? 4.277 -5.351 -10.360 1.00 93.94 109 PHE A C 1
ATOM 803 O O . PHE A 1 109 ? 3.378 -4.529 -10.513 1.00 93.94 109 PHE A O 1
ATOM 810 N N . ALA A 1 110 ? 4.062 -6.535 -9.781 1.00 92.81 110 ALA A N 1
ATOM 811 C CA . ALA A 1 110 ? 2.750 -6.948 -9.285 1.00 92.81 110 ALA A CA 1
ATOM 812 C C . ALA A 1 110 ? 2.190 -5.916 -8.299 1.00 92.81 110 ALA A C 1
ATOM 814 O O . ALA A 1 110 ? 1.038 -5.493 -8.407 1.00 92.81 110 ALA A O 1
ATOM 815 N N . LEU A 1 111 ? 3.042 -5.445 -7.388 1.00 87.19 111 LEU A N 1
ATOM 816 C CA . LEU A 1 111 ? 2.684 -4.398 -6.445 1.00 87.19 111 LEU A CA 1
ATOM 817 C C . LEU A 1 111 ? 2.447 -3.048 -7.137 1.00 87.19 111 LEU A C 1
ATOM 819 O O . LEU A 1 111 ? 1.456 -2.379 -6.852 1.00 87.19 111 LEU A O 1
ATOM 823 N N . ALA A 1 112 ? 3.299 -2.671 -8.094 1.00 85.12 112 ALA A N 1
ATOM 824 C CA . ALA A 1 112 ? 3.124 -1.460 -8.897 1.00 85.12 112 ALA A CA 1
ATOM 825 C C . ALA A 1 112 ? 1.783 -1.432 -9.652 1.00 85.12 112 ALA A C 1
ATOM 827 O O . ALA A 1 112 ? 1.140 -0.384 -9.726 1.00 85.12 112 ALA A O 1
ATOM 828 N N . ALA A 1 113 ? 1.356 -2.572 -10.202 1.00 80.44 113 ALA A N 1
ATOM 829 C CA . ALA A 1 113 ? 0.087 -2.718 -10.905 1.00 80.44 113 ALA A CA 1
ATOM 830 C C . ALA A 1 113 ? -1.101 -2.582 -9.943 1.00 80.44 113 ALA A C 1
ATOM 832 O O . ALA A 1 113 ? -2.025 -1.817 -10.222 1.00 80.44 113 ALA A O 1
ATOM 833 N N . CYS A 1 114 ? -1.051 -3.247 -8.781 1.00 78.12 114 CYS A N 1
ATOM 834 C CA . CYS A 1 114 ? -2.065 -3.094 -7.735 1.00 78.12 114 CYS A CA 1
ATOM 835 C C . CYS A 1 114 ? -2.217 -1.631 -7.292 1.00 78.12 114 CYS A C 1
ATOM 837 O O . CYS A 1 114 ? -3.334 -1.148 -7.123 1.00 78.12 114 CYS A O 1
ATOM 839 N N . GLU A 1 115 ? -1.113 -0.902 -7.152 1.00 71.25 115 GLU A N 1
ATOM 840 C CA . GLU A 1 115 ? -1.125 0.504 -6.733 1.00 71.25 115 GLU A CA 1
ATOM 841 C C . GLU A 1 115 ? -1.607 1.473 -7.796 1.00 71.25 115 GLU A C 1
ATOM 843 O O . GLU A 1 115 ? -2.224 2.486 -7.474 1.00 71.25 115 GLU A O 1
ATOM 848 N N . ALA A 1 116 ? -1.379 1.141 -9.063 1.00 67.56 116 ALA A N 1
ATOM 849 C CA . ALA A 1 116 ? -1.956 1.867 -10.182 1.00 67.56 116 ALA A CA 1
ATOM 850 C C . ALA A 1 116 ? -3.467 1.598 -10.352 1.00 67.56 116 ALA A C 1
ATOM 852 O O . ALA A 1 116 ? -4.076 2.143 -11.267 1.00 67.56 116 ALA A O 1
ATOM 853 N N . GLY A 1 117 ? -4.084 0.769 -9.500 1.00 66.94 117 GLY A N 1
ATOM 854 C CA . GLY A 1 117 ? -5.500 0.403 -9.588 1.00 66.94 117 GLY A CA 1
ATOM 855 C C . GLY A 1 117 ? -5.789 -0.773 -10.527 1.00 66.94 117 GLY A C 1
ATOM 856 O O . GLY A 1 117 ? -6.949 -1.087 -10.772 1.00 66.94 117 GLY A O 1
ATOM 857 N N . HIS A 1 118 ? -4.756 -1.459 -11.018 1.00 75.06 118 HIS A N 1
ATOM 858 C CA . HIS A 1 118 ? -4.862 -2.636 -11.881 1.00 75.06 118 HIS A CA 1
ATOM 859 C C . HIS A 1 118 ? -4.693 -3.930 -11.069 1.00 75.06 118 HIS A C 1
ATOM 861 O O . HIS A 1 118 ? -3.822 -4.756 -11.348 1.00 75.06 118 HIS A O 1
ATOM 867 N N . SER A 1 119 ? -5.525 -4.112 -10.039 1.00 76.88 119 SER A N 1
ATOM 868 C CA . SER A 1 119 ? -5.439 -5.250 -9.108 1.00 76.88 119 SER A CA 1
ATOM 869 C C . SER A 1 119 ? -5.602 -6.613 -9.786 1.00 76.88 119 SER A C 1
ATOM 871 O O . SER A 1 119 ? -4.990 -7.579 -9.344 1.00 76.88 119 SER A O 1
ATOM 873 N N . GLU A 1 120 ? -6.370 -6.703 -10.876 1.00 82.31 120 GLU A N 1
ATOM 874 C CA . GLU A 1 120 ? -6.494 -7.939 -11.664 1.00 82.31 120 GLU A CA 1
ATOM 875 C C . GLU A 1 120 ? -5.168 -8.323 -12.330 1.00 82.31 120 GLU A C 1
ATOM 877 O O . GLU A 1 120 ? -4.743 -9.474 -12.247 1.00 82.31 120 GLU A O 1
ATOM 882 N N . LEU A 1 121 ? -4.478 -7.351 -12.937 1.00 86.56 121 LEU A N 1
ATOM 883 C CA . LEU A 1 121 ? -3.165 -7.558 -13.546 1.00 86.56 121 LEU A CA 1
ATOM 884 C C . LEU A 1 121 ? -2.121 -7.915 -12.483 1.00 86.56 121 LEU A C 1
ATOM 886 O O . LEU A 1 121 ? -1.364 -8.865 -12.660 1.00 86.56 121 LEU A O 1
ATOM 890 N N . GLY A 1 122 ? -2.112 -7.199 -11.353 1.00 88.06 122 GLY A N 1
ATOM 891 C CA . GLY A 1 122 ? -1.251 -7.534 -10.218 1.00 88.06 122 GLY A CA 1
ATOM 892 C C . GLY A 1 122 ? -1.506 -8.952 -9.696 1.00 88.06 122 GLY A C 1
ATOM 893 O O . GLY A 1 122 ? -0.559 -9.707 -9.486 1.00 88.06 122 GLY A O 1
ATOM 894 N N . GLY A 1 123 ? -2.776 -9.353 -9.585 1.00 88.12 123 GLY A N 1
ATOM 895 C CA . GLY A 1 123 ? -3.184 -10.705 -9.204 1.00 88.12 123 GLY A CA 1
ATOM 896 C C . GLY A 1 123 ? -2.702 -11.781 -10.179 1.00 88.12 123 GLY A C 1
ATOM 897 O O . GLY A 1 123 ? -2.164 -12.791 -9.741 1.00 88.12 123 GLY A O 1
ATOM 898 N N . GLN A 1 124 ? -2.802 -11.556 -11.493 1.00 94.38 124 GLN A N 1
ATOM 899 C CA . GLN A 1 124 ? -2.284 -12.495 -12.501 1.00 94.38 124 GLN A CA 1
ATOM 900 C C . GLN A 1 124 ? -0.774 -12.723 -12.360 1.00 94.38 124 GLN A C 1
ATOM 902 O O . GLN A 1 124 ? -0.305 -13.856 -12.472 1.00 94.38 124 GLN A O 1
ATOM 907 N N . VAL A 1 125 ? -0.013 -11.661 -12.080 1.00 93.50 125 VAL A N 1
ATOM 908 C CA . VAL A 1 125 ? 1.432 -11.771 -11.841 1.00 93.50 125 VAL A CA 1
ATOM 909 C C . VAL A 1 125 ? 1.705 -12.523 -10.538 1.00 93.50 125 VAL A C 1
ATOM 911 O O . VAL A 1 125 ? 2.564 -13.399 -10.522 1.00 93.50 125 VAL A O 1
ATOM 914 N N . VAL A 1 126 ? 0.952 -12.253 -9.464 1.00 94.12 126 VAL A N 1
ATOM 915 C CA . VAL A 1 126 ? 1.058 -13.007 -8.200 1.00 94.12 126 VAL A CA 1
ATOM 916 C C . VAL A 1 126 ? 0.819 -14.500 -8.423 1.00 94.12 126 VAL A C 1
ATOM 918 O O . VAL A 1 126 ? 1.619 -15.319 -7.971 1.00 94.12 126 VAL A O 1
ATOM 921 N N . GLU A 1 127 ? -0.239 -14.859 -9.150 1.00 93.00 127 GLU A N 1
ATOM 922 C CA . GLU A 1 127 ? -0.574 -16.251 -9.460 1.00 93.00 127 GLU A CA 1
ATOM 923 C C . GLU A 1 127 ? 0.534 -16.943 -10.260 1.00 93.00 127 GLU A C 1
ATOM 925 O O . GLU A 1 127 ? 0.962 -18.043 -9.906 1.00 93.00 127 GLU A O 1
ATOM 930 N N . ALA A 1 128 ? 1.074 -16.273 -11.282 1.00 91.19 128 ALA A N 1
ATOM 931 C CA . ALA A 1 128 ? 2.205 -16.787 -12.052 1.00 91.19 128 ALA A CA 1
ATOM 932 C C . ALA A 1 128 ? 3.468 -16.990 -11.195 1.00 91.19 128 ALA A C 1
ATOM 934 O O . ALA A 1 128 ? 4.267 -17.888 -11.462 1.00 91.19 128 ALA A O 1
ATOM 935 N N . MET A 1 129 ? 3.629 -16.183 -10.145 1.00 90.44 129 MET A N 1
ATOM 936 C CA . MET A 1 129 ? 4.771 -16.224 -9.236 1.00 90.44 129 MET A CA 1
ATOM 937 C C . MET A 1 129 ? 4.618 -17.223 -8.082 1.00 90.44 129 MET A C 1
ATOM 939 O O . MET A 1 129 ? 5.609 -17.490 -7.397 1.00 90.44 129 MET A O 1
ATOM 943 N N . ARG A 1 130 ? 3.438 -17.829 -7.864 1.00 87.88 130 ARG A N 1
ATOM 944 C CA . ARG A 1 130 ? 3.196 -18.747 -6.730 1.00 87.88 130 ARG A CA 1
ATOM 945 C C . ARG A 1 130 ? 4.201 -19.898 -6.658 1.00 87.88 130 ARG A C 1
ATOM 947 O O . ARG A 1 130 ? 4.665 -20.229 -5.569 1.00 87.88 130 ARG A O 1
ATOM 954 N N . SER A 1 131 ? 4.569 -20.493 -7.795 1.00 79.62 131 SER A N 1
ATOM 955 C CA . SER A 1 131 ? 5.528 -21.610 -7.831 1.00 79.62 131 SER A CA 1
ATOM 956 C C . SER A 1 131 ? 6.941 -21.200 -7.406 1.00 79.62 131 SER A C 1
ATOM 958 O O . SER A 1 131 ? 7.661 -22.001 -6.810 1.00 79.62 131 SER A O 1
ATOM 960 N N . ALA A 1 132 ? 7.333 -19.949 -7.659 1.00 75.06 132 ALA A N 1
ATOM 961 C CA . ALA A 1 132 ? 8.647 -19.429 -7.304 1.00 75.06 132 ALA A CA 1
ATOM 962 C C . ALA A 1 132 ? 8.785 -19.146 -5.799 1.00 75.06 132 ALA A C 1
ATOM 964 O O . ALA A 1 132 ? 9.896 -19.194 -5.277 1.00 75.06 132 ALA A O 1
ATOM 965 N N . VAL A 1 133 ? 7.680 -18.923 -5.077 1.00 77.69 133 VAL A N 1
ATOM 966 C CA . VAL A 1 133 ? 7.702 -18.693 -3.619 1.00 77.69 133 VAL A CA 1
ATOM 967 C C . VAL A 1 133 ? 8.263 -19.910 -2.865 1.00 77.69 133 VAL A C 1
ATOM 969 O O . VAL A 1 133 ? 9.013 -19.754 -1.898 1.00 77.69 133 VAL A O 1
ATOM 972 N N . GLY A 1 134 ? 7.976 -21.123 -3.352 1.00 68.12 134 GLY A N 1
ATOM 973 C CA . GLY A 1 134 ? 8.450 -22.382 -2.765 1.00 68.12 134 GLY A CA 1
ATOM 974 C C . GLY A 1 134 ? 9.923 -22.723 -3.029 1.00 68.12 134 GLY A C 1
ATOM 975 O O . GLY A 1 134 ? 10.403 -23.722 -2.503 1.00 68.12 134 GLY A O 1
ATOM 976 N N . SER A 1 135 ? 10.647 -21.928 -3.828 1.00 73.19 135 SER A N 1
ATOM 977 C CA . SER A 1 135 ? 12.054 -22.177 -4.175 1.00 73.19 135 SER A CA 1
ATOM 978 C C . SER A 1 135 ? 13.004 -21.264 -3.396 1.00 73.19 135 SER A C 1
ATOM 980 O O . SER A 1 135 ? 12.874 -20.039 -3.444 1.00 73.19 135 SER A O 1
ATOM 982 N N . ASP A 1 136 ? 13.993 -21.850 -2.711 1.00 58.31 136 ASP A N 1
ATOM 983 C CA . ASP A 1 136 ? 14.856 -21.144 -1.749 1.00 58.31 136 ASP A CA 1
ATOM 984 C C . ASP A 1 136 ? 15.804 -20.079 -2.310 1.00 58.31 136 ASP A C 1
ATOM 986 O O . ASP A 1 136 ? 16.341 -19.256 -1.562 1.00 58.31 136 ASP A O 1
ATOM 990 N N . SER A 1 137 ? 15.968 -20.051 -3.627 1.00 59.88 137 SER A N 1
ATOM 991 C CA . SER A 1 137 ? 16.864 -19.139 -4.337 1.00 59.88 137 SER A CA 1
ATOM 992 C C . SER A 1 137 ? 16.151 -18.176 -5.286 1.00 59.88 137 SER A C 1
ATOM 994 O O . SER A 1 137 ? 16.817 -17.352 -5.906 1.00 59.88 137 SER A O 1
ATOM 996 N N . ALA A 1 138 ? 14.828 -18.276 -5.437 1.00 76.31 138 ALA A N 1
ATOM 997 C CA . ALA A 1 138 ? 14.123 -17.548 -6.487 1.00 76.31 138 ALA A CA 1
ATOM 998 C C . ALA A 1 138 ? 13.824 -16.087 -6.116 1.00 76.31 138 ALA A C 1
ATOM 1000 O O . ALA A 1 138 ? 13.984 -15.215 -6.962 1.00 76.31 138 ALA A O 1
ATOM 1001 N N . LEU A 1 139 ? 13.405 -15.819 -4.876 1.00 86.50 139 LEU A N 1
ATOM 1002 C CA . LEU A 1 139 ? 12.865 -14.523 -4.448 1.00 86.50 139 LEU A CA 1
ATOM 1003 C C . LEU A 1 139 ? 13.653 -13.973 -3.251 1.00 86.50 139 LEU A C 1
ATOM 1005 O O . LEU A 1 139 ? 13.874 -14.706 -2.284 1.00 86.50 139 LEU A O 1
ATOM 1009 N N . SER A 1 140 ? 14.063 -12.704 -3.295 1.00 88.12 140 SER A N 1
ATOM 1010 C CA . SER A 1 140 ? 14.729 -12.054 -2.156 1.00 88.12 140 SER A CA 1
ATOM 1011 C C . SER A 1 140 ? 13.750 -11.748 -1.020 1.00 88.12 140 SER A C 1
ATOM 1013 O O . SER A 1 140 ? 12.528 -11.852 -1.177 1.00 88.12 140 SER A O 1
ATOM 1015 N N . GLY A 1 141 ? 14.272 -11.327 0.139 1.00 82.69 141 GLY A N 1
ATOM 1016 C CA . GLY A 1 141 ? 13.425 -10.863 1.243 1.00 82.69 141 GLY A CA 1
ATOM 1017 C C . GLY A 1 141 ? 12.542 -9.669 0.852 1.00 82.69 141 GLY A C 1
ATOM 1018 O O . GLY A 1 141 ? 11.351 -9.651 1.171 1.00 82.69 141 GLY A O 1
ATOM 1019 N N . GLY A 1 142 ? 13.100 -8.700 0.117 1.00 84.56 142 GLY A N 1
ATOM 1020 C CA . GLY A 1 142 ? 12.364 -7.528 -0.370 1.00 84.56 142 GLY A CA 1
ATOM 1021 C C . GLY A 1 142 ? 11.325 -7.881 -1.435 1.00 84.56 142 GLY A C 1
ATOM 1022 O O . GLY A 1 142 ? 10.179 -7.439 -1.349 1.00 84.56 142 GLY A O 1
ATOM 1023 N N . GLY A 1 143 ? 11.685 -8.754 -2.383 1.00 89.38 143 GLY A N 1
ATOM 1024 C CA . GLY A 1 143 ? 10.746 -9.287 -3.373 1.00 89.38 143 GLY A CA 1
ATOM 1025 C C . GLY A 1 143 ? 9.566 -10.014 -2.722 1.00 89.38 143 GLY A C 1
ATOM 1026 O O . GLY A 1 143 ? 8.419 -9.791 -3.103 1.00 89.38 143 GLY A O 1
ATOM 1027 N N . ALA A 1 144 ? 9.818 -10.819 -1.686 1.00 90.19 144 ALA A N 1
ATOM 1028 C CA . ALA A 1 144 ? 8.771 -11.511 -0.934 1.00 90.19 144 ALA A CA 1
ATOM 1029 C C . ALA A 1 144 ? 7.823 -10.548 -0.207 1.00 90.19 144 ALA A C 1
ATOM 1031 O O . ALA A 1 144 ? 6.608 -10.743 -0.256 1.00 90.19 144 ALA A O 1
ATOM 1032 N N . ALA A 1 145 ? 8.350 -9.478 0.393 1.00 88.00 145 ALA A N 1
ATOM 1033 C CA . ALA A 1 145 ? 7.535 -8.448 1.032 1.00 88.00 145 ALA A CA 1
ATOM 1034 C C . ALA A 1 145 ? 6.616 -7.732 0.028 1.00 88.00 145 ALA A C 1
ATOM 1036 O O . ALA A 1 145 ? 5.409 -7.618 0.260 1.00 88.00 145 ALA A O 1
ATOM 1037 N N . SER A 1 146 ? 7.160 -7.317 -1.121 1.00 89.75 146 SER A N 1
ATOM 1038 C CA . SER A 1 146 ? 6.368 -6.676 -2.175 1.00 89.75 146 SER A CA 1
ATOM 1039 C C . SER A 1 146 ? 5.316 -7.618 -2.768 1.00 89.75 146 SER A C 1
ATOM 1041 O O . SER A 1 146 ? 4.171 -7.213 -2.971 1.00 89.75 146 SER A O 1
ATOM 1043 N N . LEU A 1 147 ? 5.663 -8.889 -2.993 1.00 93.38 147 LEU A N 1
ATOM 1044 C CA . LEU A 1 147 ? 4.726 -9.885 -3.513 1.00 93.38 147 LEU A CA 1
ATOM 1045 C C . LEU A 1 147 ? 3.591 -10.175 -2.521 1.00 93.38 147 LEU A C 1
ATOM 1047 O O . LEU A 1 147 ? 2.446 -10.336 -2.938 1.00 93.38 147 LEU A O 1
ATOM 1051 N N . ALA A 1 148 ? 3.885 -10.193 -1.217 1.00 92.44 148 ALA A N 1
ATOM 1052 C CA . ALA A 1 148 ? 2.883 -10.396 -0.173 1.00 92.44 148 ALA A CA 1
ATOM 1053 C C . ALA A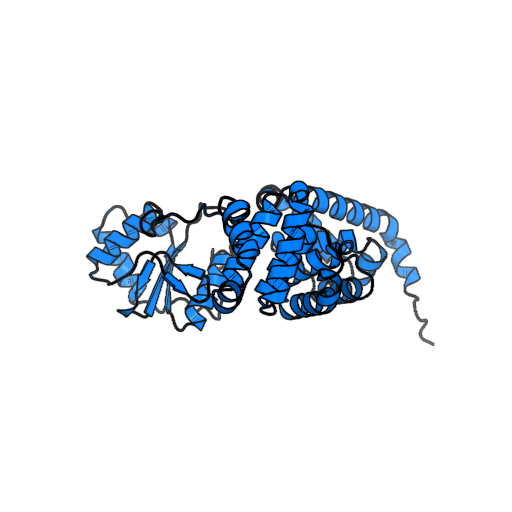 1 148 ? 1.852 -9.264 -0.161 1.00 92.44 148 ALA A C 1
ATOM 1055 O O . ALA A 1 148 ? 0.647 -9.519 -0.187 1.00 92.44 148 ALA A O 1
ATOM 1056 N N . LEU A 1 149 ? 2.314 -8.011 -0.205 1.00 86.44 149 LEU A N 1
ATOM 1057 C CA . LEU A 1 149 ? 1.414 -6.865 -0.281 1.00 86.44 149 LEU A CA 1
ATOM 1058 C C . LEU A 1 149 ? 0.612 -6.853 -1.589 1.00 86.44 149 LEU A C 1
ATOM 1060 O O . LEU A 1 149 ? -0.590 -6.589 -1.561 1.00 86.44 149 LEU A O 1
ATOM 1064 N N . ALA A 1 150 ? 1.236 -7.191 -2.721 1.00 86.19 150 ALA A N 1
ATOM 1065 C CA . ALA A 1 150 ? 0.540 -7.302 -4.000 1.00 86.19 150 ALA A CA 1
ATOM 1066 C C . ALA A 1 150 ? -0.583 -8.349 -3.948 1.00 86.19 150 ALA A C 1
ATOM 1068 O O . ALA A 1 150 ? -1.704 -8.066 -4.368 1.00 86.19 150 ALA A O 1
ATOM 1069 N N . ALA A 1 151 ? -0.303 -9.527 -3.381 1.00 87.75 151 ALA A N 1
ATOM 1070 C CA . ALA A 1 151 ? -1.267 -10.610 -3.215 1.00 87.75 151 ALA A CA 1
ATOM 1071 C C . ALA A 1 151 ? -2.449 -10.199 -2.324 1.00 87.75 151 ALA A C 1
ATOM 1073 O O . ALA A 1 151 ? -3.603 -10.499 -2.642 1.00 87.75 151 ALA A O 1
ATOM 1074 N N . ALA A 1 152 ? -2.171 -9.484 -1.227 1.00 78.19 152 ALA A N 1
ATOM 1075 C CA . ALA A 1 152 ? -3.203 -8.968 -0.334 1.00 78.19 152 ALA A CA 1
ATOM 1076 C C . ALA A 1 152 ? -4.071 -7.910 -1.035 1.00 78.19 152 ALA A C 1
ATOM 1078 O O . ALA A 1 152 ? -5.299 -7.990 -1.001 1.00 78.19 152 ALA A O 1
ATOM 1079 N N . ALA A 1 153 ? -3.445 -6.961 -1.738 1.00 75.25 153 ALA A N 1
ATOM 1080 C CA . ALA A 1 153 ? -4.134 -5.909 -2.485 1.00 75.25 153 ALA A CA 1
ATOM 1081 C C . ALA A 1 153 ? -4.999 -6.463 -3.633 1.00 75.25 153 ALA A C 1
ATOM 1083 O O . ALA A 1 153 ? -6.085 -5.945 -3.894 1.00 75.25 153 ALA A O 1
ATOM 1084 N N . ALA A 1 154 ? -4.552 -7.539 -4.283 1.00 79.44 154 ALA A N 1
ATOM 1085 C CA . ALA A 1 154 ? -5.299 -8.246 -5.320 1.00 79.44 154 ALA A CA 1
ATOM 1086 C C . ALA A 1 154 ? -6.350 -9.231 -4.771 1.00 79.44 154 ALA A C 1
ATOM 1088 O O . ALA A 1 154 ? -7.073 -9.839 -5.555 1.00 79.44 154 ALA A O 1
ATOM 1089 N N . LYS A 1 155 ? -6.466 -9.384 -3.442 1.00 77.38 155 LYS A N 1
ATOM 1090 C CA . LYS A 1 155 ? -7.387 -10.322 -2.770 1.00 77.38 155 LYS A CA 1
ATOM 1091 C C . LYS A 1 155 ? -7.182 -11.794 -3.159 1.00 77.38 155 LYS A C 1
ATOM 1093 O O . LYS A 1 155 ? -8.122 -12.584 -3.104 1.00 77.38 155 LYS A O 1
ATOM 1098 N N . VAL A 1 156 ? -5.957 -12.165 -3.525 1.00 85.44 156 VAL A N 1
ATOM 1099 C CA . VAL A 1 156 ? -5.571 -13.553 -3.850 1.00 85.44 156 VAL A CA 1
ATOM 1100 C C . VAL A 1 156 ? -4.708 -14.195 -2.760 1.00 85.44 156 VAL A C 1
ATOM 1102 O O . VAL A 1 156 ? -4.342 -15.364 -2.858 1.00 85.44 156 VAL A O 1
ATOM 1105 N N . LEU A 1 157 ? -4.376 -13.442 -1.709 1.00 87.06 157 LEU A N 1
ATOM 1106 C CA . LEU A 1 157 ? -3.589 -13.935 -0.587 1.00 87.06 157 LEU A CA 1
ATOM 1107 C C . LEU A 1 157 ? -4.381 -14.938 0.263 1.00 87.06 157 LEU A C 1
ATOM 1109 O O . LEU A 1 157 ? -5.446 -14.625 0.792 1.00 87.06 157 LEU A O 1
ATOM 1113 N N . ASP A 1 158 ? -3.803 -16.121 0.445 1.00 91.06 158 ASP A N 1
ATOM 1114 C CA . ASP A 1 158 ? -4.250 -17.135 1.396 1.00 91.06 158 ASP A CA 1
ATOM 1115 C C . ASP A 1 158 ? -3.179 -17.386 2.472 1.00 91.06 158 ASP A C 1
ATOM 1117 O O . ASP A 1 158 ? -2.086 -16.815 2.433 1.00 91.06 158 ASP A O 1
ATOM 1121 N N . ALA A 1 159 ? -3.506 -18.220 3.464 1.00 88.38 159 ALA A N 1
ATOM 1122 C CA . ALA A 1 159 ? -2.614 -18.483 4.592 1.00 88.38 159 ALA A CA 1
ATOM 1123 C C . ALA A 1 159 ? -1.313 -19.159 4.144 1.00 88.38 159 ALA A C 1
ATOM 1125 O O . ALA A 1 159 ? -0.240 -18.770 4.589 1.00 88.38 159 ALA A O 1
ATOM 1126 N N . THR A 1 160 ? -1.383 -20.106 3.208 1.00 92.12 160 THR A N 1
ATOM 1127 C CA . THR A 1 160 ? -0.208 -20.826 2.707 1.00 92.12 160 THR A CA 1
ATOM 1128 C C . THR A 1 160 ? 0.747 -19.893 1.967 1.00 92.12 160 THR A C 1
ATOM 1130 O O . THR A 1 160 ? 1.958 -19.944 2.185 1.00 92.12 160 THR A O 1
ATOM 1133 N N . LEU A 1 161 ? 0.216 -19.011 1.120 1.00 92.75 161 LEU A N 1
ATOM 1134 C CA . LEU A 1 161 ? 1.005 -18.020 0.399 1.00 92.75 161 LEU A CA 1
ATOM 1135 C C . LEU A 1 161 ? 1.609 -16.990 1.360 1.00 92.75 161 LEU A C 1
ATOM 1137 O O . LEU A 1 161 ? 2.796 -16.682 1.249 1.00 92.75 161 LEU A O 1
ATOM 1141 N N . LEU A 1 162 ? 0.830 -16.504 2.332 1.00 89.94 162 LEU A N 1
ATOM 1142 C CA . LEU A 1 162 ? 1.332 -15.602 3.369 1.00 89.94 162 LEU A CA 1
ATOM 1143 C C . LEU A 1 162 ? 2.481 -16.246 4.152 1.00 89.94 162 LEU A C 1
ATOM 1145 O O . LEU A 1 162 ? 3.525 -15.622 4.332 1.00 89.94 162 LEU A O 1
ATOM 1149 N N . GLU A 1 163 ? 2.318 -17.495 4.585 1.00 87.44 163 GLU A N 1
ATOM 1150 C CA . GLU A 1 163 ? 3.342 -18.208 5.344 1.00 87.44 163 GLU A CA 1
ATOM 1151 C C . GLU A 1 163 ? 4.632 -18.383 4.553 1.00 87.44 163 GLU A C 1
ATOM 1153 O O . GLU A 1 163 ? 5.719 -18.138 5.077 1.00 87.44 163 GLU A O 1
ATOM 1158 N N . ALA A 1 164 ? 4.526 -18.792 3.290 1.00 87.94 164 ALA A N 1
ATOM 1159 C CA . ALA A 1 164 ? 5.688 -19.012 2.445 1.00 87.94 164 ALA A CA 1
ATOM 1160 C C . ALA A 1 164 ? 6.466 -17.704 2.202 1.00 87.94 164 ALA A C 1
ATOM 1162 O O . ALA A 1 164 ? 7.697 -17.691 2.278 1.00 87.94 164 ALA A O 1
ATOM 1163 N N . LEU A 1 165 ? 5.760 -16.587 1.996 1.00 90.75 165 LEU A N 1
ATOM 1164 C CA . LEU A 1 165 ? 6.372 -15.269 1.809 1.00 90.75 165 LEU A CA 1
ATOM 1165 C C . LEU A 1 165 ? 6.999 -14.735 3.099 1.00 90.75 165 LEU A C 1
ATOM 1167 O O . LEU A 1 165 ? 8.135 -14.267 3.075 1.00 90.75 165 LEU A O 1
ATOM 1171 N N . VAL A 1 166 ? 6.322 -14.865 4.241 1.00 82.75 166 VAL A N 1
ATOM 1172 C CA . VAL A 1 166 ? 6.873 -14.416 5.529 1.00 82.75 166 VAL A CA 1
ATOM 1173 C C . VAL A 1 166 ? 8.068 -15.269 5.955 1.00 82.75 166 VAL A C 1
ATOM 1175 O O . VAL A 1 166 ? 9.066 -14.715 6.415 1.00 82.75 166 VAL A O 1
ATOM 1178 N N . ARG A 1 167 ? 8.042 -16.593 5.746 1.00 80.44 167 ARG A N 1
ATOM 1179 C CA . ARG A 1 167 ? 9.215 -17.456 5.980 1.00 80.44 167 ARG A CA 1
ATOM 1180 C C . ARG A 1 167 ? 10.400 -17.034 5.113 1.00 80.44 167 ARG A C 1
ATOM 1182 O O . ARG A 1 167 ? 11.526 -17.010 5.604 1.00 80.44 167 ARG A O 1
ATOM 1189 N N . ARG A 1 168 ? 10.157 -16.645 3.855 1.00 81.69 168 ARG A N 1
ATOM 1190 C CA . ARG A 1 168 ? 11.206 -16.104 2.978 1.00 81.69 168 ARG A CA 1
ATOM 1191 C C . ARG A 1 168 ? 11.786 -14.805 3.532 1.00 81.69 168 ARG A C 1
ATOM 1193 O O . ARG A 1 168 ? 13.006 -14.687 3.610 1.00 81.69 168 ARG A O 1
ATOM 1200 N N . CYS A 1 169 ? 10.935 -13.868 3.945 1.00 77.62 169 CYS A N 1
ATOM 1201 C CA . CYS A 1 169 ? 11.366 -12.624 4.579 1.00 77.62 169 CYS A CA 1
ATOM 1202 C C . CYS A 1 169 ? 12.185 -12.896 5.849 1.00 77.62 169 CYS A C 1
ATOM 1204 O O . CYS A 1 169 ? 13.254 -12.322 6.010 1.00 77.62 169 CYS A O 1
ATOM 1206 N N . SER A 1 170 ? 11.748 -13.826 6.700 1.00 67.19 170 SER A N 1
ATOM 1207 C CA . SER A 1 170 ? 12.470 -14.209 7.918 1.00 67.19 170 SER A CA 1
ATOM 1208 C C . SER A 1 170 ? 13.835 -14.838 7.629 1.00 67.19 170 SER A C 1
ATOM 1210 O O . SER A 1 170 ? 14.825 -14.458 8.244 1.00 67.19 170 SER A O 1
ATOM 1212 N N . ALA A 1 171 ? 13.937 -15.735 6.645 1.00 66.56 171 ALA A N 1
ATOM 1213 C CA . ALA A 1 171 ? 15.220 -16.323 6.248 1.00 66.56 171 ALA A CA 1
ATOM 1214 C C . ALA A 1 171 ? 16.207 -15.290 5.665 1.00 66.56 171 ALA A C 1
ATOM 1216 O O . ALA A 1 171 ? 17.410 -15.542 5.610 1.00 66.56 171 ALA A O 1
ATOM 1217 N N . ARG A 1 172 ? 15.696 -14.142 5.205 1.00 69.19 172 ARG A N 1
ATOM 1218 C CA . ARG A 1 172 ? 16.433 -13.054 4.548 1.00 69.19 172 ARG A CA 1
ATOM 1219 C C . ARG A 1 172 ? 16.314 -11.738 5.311 1.00 69.19 172 ARG A C 1
ATOM 1221 O O . ARG A 1 172 ? 16.373 -10.670 4.714 1.00 69.19 172 ARG A O 1
ATOM 1228 N N . GLU A 1 173 ? 16.162 -11.812 6.628 1.00 54.12 173 GLU A N 1
ATOM 1229 C CA . GLU A 1 173 ? 15.879 -10.656 7.481 1.00 54.12 173 GLU A CA 1
ATOM 1230 C C . GLU A 1 173 ? 16.894 -9.514 7.304 1.00 54.12 173 GLU A C 1
ATOM 1232 O O . GLU A 1 173 ? 16.503 -8.354 7.217 1.00 54.12 173 GLU A O 1
ATOM 1237 N N . MET A 1 174 ? 18.182 -9.840 7.141 1.00 51.69 174 MET A N 1
ATOM 1238 C CA . MET A 1 174 ? 19.263 -8.865 6.924 1.00 51.69 174 MET A CA 1
ATOM 1239 C C . MET A 1 174 ? 19.140 -8.071 5.608 1.00 51.69 174 MET A C 1
ATOM 1241 O O . MET A 1 174 ? 19.812 -7.057 5.440 1.00 51.69 174 MET A O 1
ATOM 1245 N N . GLU A 1 175 ? 18.314 -8.536 4.665 1.00 65.75 175 GLU A N 1
ATOM 1246 C CA . GLU A 1 175 ? 18.027 -7.880 3.381 1.00 65.75 175 GLU A CA 1
ATOM 1247 C C . GLU A 1 175 ? 16.779 -6.971 3.465 1.00 65.75 175 GLU A C 1
ATOM 1249 O O . GLU A 1 175 ? 16.451 -6.258 2.511 1.00 65.75 175 GLU A O 1
ATOM 1254 N N . LEU A 1 176 ? 16.045 -6.994 4.585 1.00 61.44 176 LEU A N 1
ATOM 1255 C CA . LEU A 1 176 ? 14.810 -6.234 4.755 1.00 61.44 176 LEU A CA 1
ATOM 1256 C C . LEU A 1 176 ? 15.096 -4.810 5.232 1.00 61.44 176 LEU A C 1
ATOM 1258 O O . LEU A 1 176 ? 15.690 -4.581 6.282 1.00 61.44 176 LEU A O 1
ATOM 1262 N N . SER A 1 177 ? 14.606 -3.835 4.469 1.00 68.00 177 SER A N 1
ATOM 1263 C CA . SER A 1 177 ? 14.554 -2.439 4.883 1.00 68.00 177 SER A CA 1
ATOM 1264 C C . SER A 1 177 ? 13.262 -2.162 5.657 1.00 68.00 177 SER A C 1
ATOM 1266 O O . SER A 1 177 ? 12.313 -2.954 5.629 1.00 68.00 177 SER A O 1
ATOM 1268 N N . ALA A 1 178 ? 13.184 -0.992 6.295 1.00 61.41 178 ALA A N 1
ATOM 1269 C CA . ALA A 1 178 ? 11.960 -0.530 6.949 1.00 61.41 178 ALA A CA 1
ATOM 1270 C C . ALA A 1 178 ? 10.749 -0.531 5.994 1.00 61.41 178 ALA A C 1
ATOM 1272 O O . ALA A 1 178 ? 9.657 -0.928 6.390 1.00 61.41 178 ALA A O 1
ATOM 1273 N N . THR A 1 179 ? 10.942 -0.183 4.717 1.00 68.62 179 THR A N 1
ATOM 1274 C CA . THR A 1 179 ? 9.876 -0.217 3.704 1.00 68.62 179 THR A CA 1
ATOM 1275 C C . THR A 1 179 ? 9.351 -1.634 3.467 1.00 68.62 179 THR A C 1
ATOM 1277 O O . THR A 1 179 ? 8.141 -1.831 3.429 1.00 68.62 179 THR A O 1
ATOM 1280 N N . HIS A 1 180 ? 10.228 -2.641 3.377 1.00 76.88 180 HIS A N 1
ATOM 1281 C CA . HIS A 1 180 ? 9.804 -4.037 3.204 1.00 76.88 180 HIS A CA 1
ATOM 1282 C C . HIS A 1 180 ? 9.012 -4.545 4.417 1.00 76.88 180 HIS A C 1
ATOM 1284 O O . HIS A 1 180 ? 7.993 -5.221 4.274 1.00 76.88 180 HIS A O 1
ATOM 1290 N N . LEU A 1 181 ? 9.449 -4.189 5.625 1.00 67.56 181 LEU A N 1
ATOM 1291 C CA . LEU A 1 181 ? 8.735 -4.538 6.851 1.00 67.56 181 LEU A CA 1
ATOM 1292 C C . LEU A 1 181 ? 7.374 -3.817 6.946 1.00 67.56 181 LEU A C 1
ATOM 1294 O O . LEU A 1 181 ? 6.401 -4.407 7.420 1.00 67.56 181 LEU A O 1
ATOM 1298 N N . GLY A 1 182 ? 7.277 -2.587 6.430 1.00 67.69 182 GLY A N 1
ATOM 1299 C CA . GLY A 1 182 ? 6.023 -1.846 6.278 1.00 67.69 182 GLY A CA 1
ATOM 1300 C C . GLY A 1 182 ? 5.061 -2.496 5.276 1.00 67.69 182 GLY A C 1
ATOM 1301 O O . GLY A 1 182 ? 3.875 -2.639 5.581 1.00 67.69 182 GLY A O 1
ATOM 1302 N N . ASP A 1 183 ? 5.565 -2.965 4.129 1.00 76.44 183 ASP A N 1
ATOM 1303 C CA . ASP A 1 183 ? 4.777 -3.705 3.132 1.00 76.44 183 ASP A CA 1
ATOM 1304 C C . ASP A 1 183 ? 4.189 -4.999 3.740 1.00 76.44 183 ASP A C 1
ATOM 1306 O O . ASP A 1 183 ? 3.006 -5.291 3.554 1.00 76.44 183 ASP A O 1
ATOM 1310 N N . LEU A 1 184 ? 4.966 -5.740 4.544 1.00 76.81 184 LEU A N 1
ATOM 1311 C CA . LEU A 1 184 ? 4.493 -6.936 5.262 1.00 76.81 184 LEU A CA 1
ATOM 1312 C C . LEU A 1 184 ? 3.455 -6.617 6.341 1.00 76.81 184 LEU A C 1
ATOM 1314 O O . LEU A 1 184 ? 2.473 -7.349 6.492 1.00 76.81 184 LEU A O 1
ATOM 1318 N N . ARG A 1 185 ? 3.636 -5.516 7.079 1.00 71.69 185 ARG A N 1
ATOM 1319 C CA . ARG A 1 185 ? 2.640 -5.069 8.059 1.00 71.69 185 ARG A CA 1
ATOM 1320 C C . ARG A 1 185 ? 1.321 -4.721 7.366 1.00 71.69 185 ARG A C 1
ATOM 1322 O O . ARG A 1 185 ? 0.263 -5.132 7.840 1.00 71.69 185 ARG A O 1
ATOM 1329 N N . LEU A 1 186 ? 1.369 -4.007 6.239 1.00 67.38 186 LEU A N 1
ATOM 1330 C CA . LEU A 1 186 ? 0.172 -3.638 5.477 1.00 67.38 186 LEU A CA 1
ATOM 1331 C C . LEU A 1 186 ? -0.494 -4.867 4.854 1.00 67.38 186 LEU A C 1
ATOM 1333 O O . LEU A 1 186 ? -1.716 -4.994 4.900 1.00 67.38 186 LEU A O 1
ATOM 1337 N N . CYS A 1 187 ? 0.306 -5.802 4.344 1.00 78.88 187 CYS A N 1
ATOM 1338 C CA . CYS A 1 187 ? -0.154 -7.102 3.876 1.00 78.88 187 CYS A CA 1
ATOM 1339 C C . CYS A 1 187 ? -0.978 -7.821 4.955 1.00 78.88 187 CYS A C 1
ATOM 1341 O O . CYS A 1 187 ? -2.110 -8.213 4.685 1.00 78.88 187 CYS A O 1
ATOM 1343 N N . ALA A 1 188 ? -0.469 -7.923 6.188 1.00 67.31 188 ALA A N 1
ATOM 1344 C CA . ALA A 1 188 ? -1.182 -8.573 7.288 1.00 67.31 188 ALA A CA 1
ATOM 1345 C C . ALA A 1 188 ? -2.532 -7.896 7.598 1.00 67.31 188 ALA A C 1
ATOM 1347 O O . ALA A 1 188 ? -3.533 -8.577 7.819 1.00 67.31 188 ALA A O 1
ATOM 1348 N N . VAL A 1 189 ? -2.587 -6.560 7.558 1.00 65.88 189 VAL A N 1
ATOM 1349 C CA . VAL A 1 189 ? -3.840 -5.805 7.736 1.00 65.88 189 VAL A CA 1
ATOM 1350 C C . VAL A 1 189 ? -4.844 -6.124 6.624 1.00 65.88 189 VAL A C 1
ATOM 1352 O O . VAL A 1 189 ? -6.009 -6.400 6.913 1.00 65.88 189 VAL A O 1
ATOM 1355 N N . LEU A 1 190 ? -4.397 -6.119 5.365 1.00 60.75 190 LEU A N 1
ATOM 1356 C CA . LEU A 1 190 ? -5.243 -6.371 4.194 1.00 60.75 190 LEU A CA 1
ATOM 1357 C C . LEU A 1 190 ? -5.689 -7.835 4.073 1.00 60.75 190 LEU A C 1
ATOM 1359 O O . LEU A 1 190 ? -6.792 -8.097 3.601 1.00 60.75 190 LEU A O 1
ATOM 1363 N N . ALA A 1 191 ? -4.864 -8.782 4.522 1.00 71.88 191 ALA A N 1
ATOM 1364 C CA . ALA A 1 191 ? -5.190 -10.206 4.551 1.00 71.88 191 ALA A CA 1
ATOM 1365 C C . ALA A 1 191 ? -6.403 -10.500 5.452 1.00 71.88 191 ALA A C 1
ATOM 1367 O O . ALA A 1 191 ? -7.205 -11.394 5.171 1.00 71.88 191 ALA A O 1
ATOM 1368 N N . GLY A 1 192 ? -6.547 -9.729 6.536 1.00 59.72 192 GLY A N 1
ATOM 1369 C CA . GLY A 1 192 ? -7.632 -9.867 7.498 1.00 59.72 192 GLY A CA 1
ATOM 1370 C C . GLY A 1 192 ? -7.579 -11.168 8.312 1.00 59.72 192 GLY A C 1
ATOM 1371 O O . GLY A 1 192 ? -6.733 -12.046 8.123 1.00 59.72 192 GLY A O 1
ATOM 1372 N N . ARG A 1 193 ? -8.523 -11.309 9.251 1.00 63.31 193 ARG A N 1
ATOM 1373 C CA . ARG A 1 193 ? -8.565 -12.444 10.196 1.00 63.31 193 ARG A CA 1
ATOM 1374 C C . ARG A 1 193 ? -8.727 -13.801 9.511 1.00 63.31 193 ARG A C 1
ATOM 1376 O O . ARG A 1 193 ? -8.116 -14.772 9.927 1.00 63.31 193 ARG A O 1
ATOM 1383 N N . SER A 1 194 ? -9.473 -13.864 8.408 1.00 70.19 194 SER A N 1
ATOM 1384 C CA . SER A 1 194 ? -9.719 -15.113 7.671 1.00 70.19 194 SER A CA 1
ATOM 1385 C C . SER A 1 194 ? -8.453 -15.803 7.158 1.00 70.19 194 SER A C 1
ATOM 1387 O O . SER A 1 194 ? -8.472 -17.019 6.944 1.00 70.19 194 SER A O 1
ATOM 1389 N N . VAL A 1 195 ? -7.387 -15.031 6.930 1.00 72.75 195 VAL A N 1
ATOM 1390 C CA . VAL A 1 195 ? -6.068 -15.521 6.522 1.00 72.75 195 VAL A CA 1
ATOM 1391 C C . VAL A 1 195 ? -5.163 -15.681 7.744 1.00 72.75 195 VAL A C 1
ATOM 1393 O O . VAL A 1 195 ? -4.565 -16.739 7.916 1.00 72.75 195 VAL A O 1
ATOM 1396 N N . LEU A 1 196 ? -5.105 -14.669 8.618 1.00 72.88 196 LEU A N 1
ATOM 1397 C CA . LEU A 1 196 ? -4.205 -14.661 9.776 1.00 72.88 196 LEU A CA 1
ATOM 1398 C C . LEU A 1 196 ? -4.532 -15.731 10.825 1.00 72.88 196 LEU A C 1
ATOM 1400 O O . LEU A 1 196 ? -3.610 -16.326 11.369 1.00 72.88 196 LEU A O 1
ATOM 1404 N N . ASP A 1 197 ? -5.809 -16.035 11.068 1.00 74.38 197 ASP A N 1
ATOM 1405 C CA . ASP A 1 197 ? -6.223 -17.055 12.048 1.00 74.38 197 ASP A CA 1
ATOM 1406 C C . ASP A 1 197 ? -5.794 -18.475 11.633 1.00 74.38 197 ASP A C 1
ATOM 1408 O O . ASP A 1 197 ? -5.793 -19.398 12.446 1.00 74.38 197 ASP A O 1
ATOM 1412 N N . LYS A 1 198 ? -5.451 -18.659 10.353 1.00 83.50 198 LYS A N 1
ATOM 1413 C CA . LYS A 1 198 ? -4.981 -19.925 9.778 1.00 83.50 198 LYS A CA 1
ATOM 1414 C C . LYS A 1 198 ? -3.465 -19.969 9.597 1.00 83.50 198 LYS A C 1
ATOM 1416 O O . LYS A 1 198 ? -2.964 -21.015 9.201 1.00 83.50 198 LYS A O 1
ATOM 1421 N N . ALA A 1 199 ? -2.771 -18.854 9.824 1.00 75.06 199 ALA A N 1
ATOM 1422 C CA . ALA A 1 199 ? -1.333 -18.768 9.646 1.00 75.06 199 ALA A CA 1
ATOM 1423 C C . ALA A 1 199 ? -0.591 -19.390 10.838 1.00 75.06 199 ALA A C 1
ATOM 1425 O O . ALA A 1 199 ? -1.007 -19.262 11.991 1.00 75.06 199 ALA A O 1
ATOM 1426 N N . ASP A 1 200 ? 0.545 -20.024 10.558 1.00 75.94 200 ASP A N 1
ATOM 1427 C CA . ASP A 1 200 ? 1.460 -20.551 11.570 1.00 75.94 200 ASP A CA 1
ATOM 1428 C C . ASP A 1 200 ? 1.858 -19.485 12.615 1.00 75.94 200 ASP A C 1
ATOM 1430 O O . ASP A 1 200 ? 2.173 -18.332 12.303 1.00 75.94 200 ASP A O 1
ATOM 1434 N N . SER A 1 201 ? 1.928 -19.907 13.877 1.00 59.47 201 SER A N 1
ATOM 1435 C CA . SER A 1 201 ? 2.480 -19.150 15.004 1.00 59.47 201 SER A CA 1
ATOM 1436 C C . SER A 1 201 ? 3.827 -18.465 14.728 1.00 59.47 201 SER A C 1
ATOM 1438 O O . SER A 1 201 ? 4.048 -17.359 15.216 1.00 59.47 201 SER A O 1
ATOM 1440 N N . GLN A 1 202 ? 4.717 -19.066 13.930 1.00 55.72 202 GLN A N 1
ATOM 1441 C CA . GLN A 1 202 ? 6.010 -18.476 13.565 1.00 55.72 202 GLN A CA 1
ATOM 1442 C C . GLN A 1 202 ? 5.844 -17.232 12.688 1.00 55.72 202 GLN A C 1
ATOM 1444 O O . GLN A 1 202 ? 6.557 -16.245 12.853 1.00 55.72 202 GLN A O 1
ATOM 1449 N N . VAL A 1 203 ? 4.867 -17.261 11.783 1.00 66.00 203 VAL A N 1
ATOM 1450 C CA . VAL A 1 203 ? 4.539 -16.154 10.880 1.00 66.00 203 VAL A CA 1
ATOM 1451 C C . VAL A 1 203 ? 3.896 -15.022 11.661 1.00 66.00 203 VAL A C 1
ATOM 1453 O O . VAL A 1 203 ? 4.309 -13.871 11.530 1.00 66.00 203 VAL A O 1
ATOM 1456 N N . LEU A 1 204 ? 2.962 -15.352 12.555 1.00 59.44 204 LEU A N 1
ATOM 1457 C CA . LEU A 1 204 ? 2.374 -14.384 13.478 1.00 59.44 204 LEU A CA 1
ATOM 1458 C C . LEU A 1 204 ? 3.435 -13.766 14.397 1.00 59.44 204 LEU A C 1
ATOM 1460 O O . LEU A 1 204 ? 3.448 -12.549 14.577 1.00 59.44 204 LEU A O 1
ATOM 1464 N N . SER A 1 205 ? 4.364 -14.574 14.917 1.00 49.31 205 SER A N 1
ATOM 1465 C CA . SER A 1 205 ? 5.474 -14.095 15.742 1.00 49.31 205 SER A CA 1
ATOM 1466 C C . SER A 1 205 ? 6.368 -13.139 14.959 1.00 49.31 205 SER A C 1
ATOM 1468 O O . SER A 1 205 ? 6.652 -12.055 15.458 1.00 49.31 205 SER A O 1
ATOM 1470 N N . PHE A 1 206 ? 6.767 -13.484 13.732 1.00 56.31 206 PHE A N 1
ATOM 1471 C CA . PHE A 1 206 ? 7.585 -12.613 12.888 1.00 56.31 206 PHE A CA 1
ATOM 1472 C C . PHE A 1 206 ? 6.890 -11.273 12.620 1.00 56.31 206 PHE A C 1
ATOM 1474 O O . PHE A 1 206 ? 7.471 -10.219 12.869 1.00 56.31 206 PHE A O 1
ATOM 1481 N N . LEU A 1 207 ? 5.618 -11.295 12.209 1.00 60.12 207 LEU A N 1
ATOM 1482 C CA . LEU A 1 207 ? 4.829 -10.079 11.986 1.00 60.12 207 LEU A CA 1
ATOM 1483 C C . LEU A 1 207 ? 4.700 -9.241 13.272 1.00 60.12 207 LEU A C 1
ATOM 1485 O O . LEU A 1 207 ? 4.820 -8.017 13.238 1.00 60.12 207 LEU A O 1
ATOM 1489 N N . SER A 1 208 ? 4.509 -9.886 14.425 1.00 50.25 208 SER A N 1
ATOM 1490 C CA . SER A 1 208 ? 4.360 -9.208 15.719 1.00 50.25 208 SER A CA 1
ATOM 1491 C C . SER A 1 208 ? 5.668 -8.684 16.325 1.00 50.25 208 SER A C 1
ATOM 1493 O O . SER A 1 208 ? 5.623 -7.777 17.153 1.00 50.25 208 SER A O 1
ATOM 1495 N N . THR A 1 209 ? 6.819 -9.231 15.931 1.00 45.47 209 THR A N 1
ATOM 1496 C CA . THR A 1 209 ? 8.130 -8.860 16.485 1.00 45.47 209 THR A CA 1
ATOM 1497 C C . THR A 1 209 ? 8.870 -7.914 15.550 1.00 45.47 209 THR A C 1
ATOM 1499 O O . THR A 1 209 ? 9.332 -6.861 15.980 1.00 45.47 209 THR A O 1
ATOM 1502 N N . MET A 1 210 ? 8.945 -8.264 14.265 1.00 50.91 210 MET A N 1
ATOM 1503 C CA . MET A 1 210 ? 9.739 -7.543 13.268 1.00 50.91 210 MET A CA 1
ATOM 1504 C C . MET A 1 210 ? 8.954 -6.433 12.585 1.00 50.91 210 MET A C 1
ATOM 1506 O O . MET A 1 210 ? 9.522 -5.401 12.246 1.00 50.91 210 MET A O 1
ATOM 1510 N N . CYS A 1 211 ? 7.648 -6.623 12.387 1.00 55.16 211 CYS A N 1
ATOM 1511 C CA . CYS A 1 211 ? 6.830 -5.652 11.664 1.00 55.16 211 CYS A CA 1
ATOM 1512 C C . CYS A 1 211 ? 6.041 -4.727 12.601 1.00 55.16 211 CYS A C 1
ATOM 1514 O O . CYS A 1 211 ? 5.673 -3.637 12.186 1.00 55.16 211 CYS A O 1
ATOM 1516 N N . LYS A 1 212 ? 5.792 -5.110 13.861 1.00 49.88 212 LYS A N 1
ATOM 1517 C CA . LYS A 1 212 ? 4.918 -4.364 14.793 1.00 49.88 212 LYS A CA 1
ATOM 1518 C C . LYS A 1 212 ? 5.355 -2.921 15.047 1.00 49.88 212 LYS A C 1
ATOM 1520 O O . LYS A 1 212 ? 4.519 -2.025 14.968 1.00 49.88 212 LYS A O 1
ATOM 1525 N N . ASN A 1 213 ? 6.641 -2.719 15.327 1.00 41.91 213 ASN A N 1
ATOM 1526 C CA . ASN A 1 213 ? 7.215 -1.396 15.613 1.00 41.91 213 ASN A CA 1
ATOM 1527 C C . ASN A 1 213 ? 7.689 -0.689 14.336 1.00 41.91 213 ASN A C 1
ATOM 1529 O O . ASN A 1 213 ? 8.120 0.460 14.367 1.00 41.91 213 ASN A O 1
ATOM 1533 N N . VAL A 1 214 ? 7.628 -1.376 13.192 1.00 41.91 214 VAL A N 1
ATOM 1534 C CA . VAL A 1 214 ? 7.836 -0.723 11.910 1.00 41.91 214 VAL A CA 1
ATOM 1535 C C . VAL A 1 214 ? 6.573 0.038 11.623 1.00 41.91 214 VAL A C 1
ATOM 1537 O O . VAL A 1 214 ? 5.502 -0.556 11.483 1.00 41.91 214 VAL A O 1
ATOM 1540 N N . LEU A 1 215 ? 6.702 1.359 11.574 1.00 41.25 215 LEU A N 1
ATOM 1541 C CA . LEU A 1 215 ? 5.659 2.227 11.067 1.00 41.25 215 LEU A CA 1
ATOM 1542 C C . LEU A 1 215 ? 5.166 1.597 9.765 1.00 41.25 215 LEU A C 1
ATOM 1544 O O . LEU A 1 215 ? 5.962 1.357 8.855 1.00 41.25 215 LEU A O 1
ATOM 1548 N N . LEU A 1 216 ? 3.865 1.281 9.686 1.00 44.00 216 LEU A N 1
ATOM 1549 C CA . LEU A 1 216 ? 3.249 1.190 8.368 1.00 44.00 216 LEU A CA 1
ATOM 1550 C C . LEU A 1 216 ? 3.744 2.447 7.680 1.00 44.00 216 LEU A C 1
ATOM 1552 O O . LEU A 1 216 ? 3.606 3.515 8.264 1.00 44.00 216 LEU A O 1
ATOM 1556 N N . ASP A 1 217 ? 4.315 2.353 6.490 1.00 40.72 217 ASP A N 1
ATOM 1557 C CA . ASP A 1 217 ? 4.622 3.534 5.677 1.00 40.72 217 ASP A CA 1
ATOM 1558 C C . ASP A 1 217 ? 3.286 4.144 5.145 1.00 40.72 217 ASP A C 1
ATOM 1560 O O . ASP A 1 217 ? 3.147 4.549 3.995 1.00 40.72 217 ASP A O 1
ATOM 1564 N N . ASP A 1 218 ? 2.253 4.098 5.998 1.00 37.66 218 ASP A N 1
ATOM 1565 C CA . ASP A 1 218 ? 1.140 5.006 6.191 1.00 37.66 218 ASP A CA 1
ATOM 1566 C C . ASP A 1 218 ? 1.702 6.171 7.031 1.00 37.66 218 ASP A C 1
ATOM 1568 O O . ASP A 1 218 ? 2.359 5.932 8.040 1.00 37.66 218 ASP A O 1
ATOM 1572 N N . PRO A 1 219 ? 1.467 7.439 6.686 1.00 34.53 219 PRO A N 1
ATOM 1573 C CA . PRO A 1 219 ? 1.979 8.596 7.426 1.00 34.53 219 PRO A CA 1
ATOM 1574 C C . PRO A 1 219 ? 1.486 8.739 8.889 1.00 34.53 219 PRO A C 1
ATOM 1576 O O . PRO A 1 219 ? 1.500 9.838 9.437 1.00 34.53 219 PRO A O 1
ATOM 1579 N N . ARG A 1 220 ? 1.021 7.670 9.546 1.00 34.81 220 ARG A N 1
ATOM 1580 C CA . ARG A 1 220 ? 0.341 7.672 10.845 1.00 34.81 220 ARG A CA 1
ATOM 1581 C C . ARG A 1 220 ? 0.766 6.513 11.759 1.00 34.81 220 ARG A C 1
ATOM 1583 O O . ARG A 1 220 ? -0.042 5.640 12.051 1.00 34.81 220 ARG A O 1
ATOM 1590 N N . GLY A 1 221 ? 1.993 6.562 12.273 1.00 31.14 221 GLY A N 1
ATOM 1591 C CA . GLY A 1 221 ? 2.308 6.059 13.622 1.00 31.14 221 GLY A CA 1
ATOM 1592 C C . GLY A 1 221 ? 2.150 4.553 13.924 1.00 31.14 221 GLY A C 1
ATOM 1593 O O . GLY A 1 221 ? 1.702 3.725 13.128 1.00 31.14 221 GLY A O 1
ATOM 1594 N N . GLU A 1 222 ? 2.582 4.170 15.126 1.00 29.83 222 GLU A N 1
ATOM 1595 C CA . GLU A 1 222 ? 2.345 2.839 15.706 1.00 29.83 222 GLU A CA 1
ATOM 1596 C C . GLU A 1 222 ? 0.858 2.645 16.070 1.00 29.83 222 GLU A C 1
ATOM 1598 O O . GLU A 1 222 ? 0.174 3.626 16.325 1.00 29.83 222 GLU A O 1
ATOM 1603 N N . PRO A 1 223 ? 0.315 1.415 16.134 1.00 35.97 223 PRO A N 1
ATOM 1604 C CA . PRO A 1 223 ? -0.990 1.165 16.734 1.00 35.97 223 PRO A CA 1
ATOM 1605 C C . PRO A 1 223 ? -0.825 0.908 18.252 1.00 35.97 223 PRO A C 1
ATOM 1607 O O . PRO A 1 223 ? -0.028 0.048 18.638 1.00 35.97 223 PRO A O 1
ATOM 1610 N N . PRO A 1 224 ? -1.567 1.602 19.130 1.00 41.84 224 PRO A N 1
ATOM 1611 C CA . PRO A 1 224 ? -1.371 1.536 20.579 1.00 41.84 224 PRO A CA 1
ATOM 1612 C C . PRO A 1 224 ? -1.944 0.274 21.221 1.00 41.84 224 PRO A C 1
ATOM 1614 O O . PRO A 1 224 ? -2.812 -0.413 20.683 1.00 41.84 224 PRO A O 1
ATOM 1617 N N . SER A 1 225 ? -1.529 0.057 22.466 1.00 39.97 225 SER A N 1
ATOM 1618 C CA . SER A 1 225 ? -2.123 -0.884 23.416 1.00 39.97 225 SER A CA 1
ATOM 1619 C C . SER A 1 225 ? -3.546 -0.509 23.874 1.00 39.97 225 SER A C 1
ATOM 1621 O O . SER A 1 225 ? -4.213 -1.362 24.457 1.00 39.97 225 SER A O 1
ATOM 1623 N N . ASN A 1 226 ? -4.026 0.715 23.599 1.00 39.47 226 ASN A N 1
ATOM 1624 C CA . ASN A 1 226 ? -5.381 1.192 23.899 1.00 39.47 226 ASN A CA 1
ATOM 1625 C C . ASN A 1 226 ? -5.915 2.125 22.790 1.00 39.47 226 ASN A C 1
ATOM 1627 O O . ASN A 1 226 ? -5.309 3.144 22.477 1.00 39.47 226 ASN A O 1
ATOM 1631 N N . TYR A 1 227 ? -7.081 1.808 22.212 1.00 39.22 227 TYR A N 1
ATOM 1632 C CA . TYR A 1 227 ? -7.681 2.546 21.079 1.00 39.22 227 TYR A CA 1
ATOM 1633 C C . TYR A 1 227 ? -8.050 4.015 21.379 1.00 39.22 227 TYR A C 1
ATOM 1635 O O . TYR A 1 227 ? -8.313 4.781 20.455 1.00 39.22 227 TYR A O 1
ATOM 1643 N N . TRP A 1 228 ? -8.053 4.405 22.656 1.00 38.22 228 TRP A N 1
ATOM 1644 C CA . TRP A 1 228 ? -8.399 5.742 23.142 1.00 38.22 228 TRP A CA 1
ATOM 1645 C C . TRP A 1 228 ? -7.293 6.792 22.923 1.00 38.22 228 TRP A C 1
ATOM 1647 O O . TRP A 1 228 ? -7.598 7.980 22.928 1.00 38.22 228 TRP A O 1
ATOM 1657 N N . ASP A 1 229 ? -6.047 6.371 22.671 1.00 43.75 229 ASP A N 1
ATOM 1658 C CA . ASP A 1 229 ? -4.861 7.248 22.700 1.00 43.75 229 ASP A CA 1
ATOM 1659 C C . ASP A 1 229 ? -4.488 7.884 21.338 1.00 43.75 229 ASP A C 1
ATOM 1661 O O . ASP A 1 229 ? -3.423 8.481 21.212 1.00 43.75 229 ASP A O 1
ATOM 1665 N N . PHE A 1 230 ? -5.309 7.721 20.289 1.00 48.41 230 PHE A N 1
ATOM 1666 C CA . PHE A 1 230 ? -4.927 8.036 18.892 1.00 48.41 230 PHE A CA 1
ATOM 1667 C C . PHE A 1 230 ? -5.851 8.997 18.147 1.00 48.41 230 PHE A C 1
ATOM 1669 O O . PHE A 1 230 ? -5.700 9.181 16.939 1.00 48.41 230 PHE A O 1
ATOM 1676 N N . LEU A 1 231 ? -6.789 9.632 18.845 1.00 55.09 231 LEU A N 1
ATOM 1677 C CA . LEU A 1 231 ? -7.384 10.839 18.292 1.00 55.09 231 LEU A CA 1
ATOM 1678 C C . LEU A 1 231 ? -6.317 11.937 18.336 1.00 55.09 231 LEU A C 1
ATOM 1680 O O . LEU A 1 231 ? -5.731 12.200 19.386 1.00 55.09 231 LEU A O 1
ATOM 1684 N N . THR A 1 232 ? -6.066 12.582 17.201 1.00 62.06 232 THR A N 1
ATOM 1685 C CA . THR A 1 232 ? -5.385 13.883 17.190 1.00 62.06 232 THR A CA 1
ATOM 16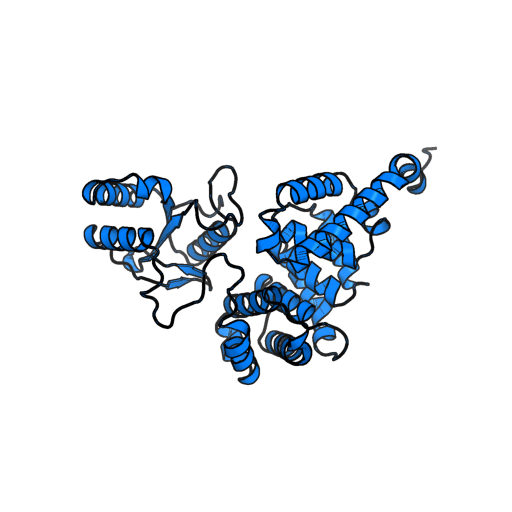86 C C . THR A 1 232 ? -6.135 14.868 18.088 1.00 62.06 232 THR A C 1
ATOM 1688 O O . THR A 1 232 ? -7.321 14.680 18.356 1.00 62.06 232 THR A O 1
ATOM 1691 N N . ASP A 1 233 ? -5.492 15.947 18.531 1.00 72.44 233 ASP A N 1
ATOM 1692 C CA . ASP A 1 233 ? -6.174 16.971 19.340 1.00 72.44 233 ASP A CA 1
ATOM 1693 C C . ASP A 1 233 ? -7.453 17.484 18.654 1.00 72.44 233 ASP A C 1
ATOM 1695 O O . ASP A 1 233 ? -8.488 17.642 19.298 1.00 72.44 233 ASP A O 1
ATOM 1699 N N . ALA A 1 234 ? -7.421 17.624 17.325 1.00 74.12 234 ALA A N 1
ATOM 1700 C CA . ALA A 1 234 ? -8.583 17.996 16.525 1.00 74.12 234 ALA A CA 1
ATOM 1701 C C . ALA A 1 234 ? -9.660 16.894 16.461 1.00 74.12 234 ALA A C 1
ATOM 1703 O O . ALA A 1 234 ? -10.849 17.194 16.515 1.00 74.12 234 ALA A O 1
ATOM 1704 N N . GLU A 1 235 ? -9.286 15.614 16.378 1.00 74.88 235 GLU A N 1
ATOM 1705 C CA . GLU A 1 235 ? -10.252 14.508 16.439 1.00 74.88 235 GLU A CA 1
ATOM 1706 C C . GLU A 1 235 ? -10.832 14.316 17.849 1.00 74.88 235 GLU A C 1
ATOM 1708 O O . GLU A 1 235 ? -11.991 13.924 17.982 1.00 74.88 235 GLU A O 1
ATOM 1713 N N . ASN A 1 236 ? -10.056 14.606 18.898 1.00 79.00 236 ASN A N 1
ATOM 1714 C CA . ASN A 1 236 ? -10.516 14.616 20.286 1.00 79.00 236 ASN A CA 1
ATOM 1715 C C . ASN A 1 236 ? -11.555 15.714 20.499 1.00 79.00 236 ASN A C 1
ATOM 1717 O O . ASN A 1 236 ? -12.628 15.452 21.038 1.00 79.00 236 ASN A O 1
ATOM 1721 N N . ASP A 1 237 ? -11.260 16.922 20.034 1.00 84.75 237 ASP A N 1
ATOM 1722 C CA . ASP A 1 237 ? -12.184 18.052 20.057 1.00 84.75 237 ASP A CA 1
ATOM 1723 C C . ASP A 1 237 ? -13.453 17.761 19.230 1.00 84.75 237 ASP A C 1
ATOM 1725 O O . ASP A 1 237 ? -14.570 17.937 19.716 1.00 84.75 237 ASP A O 1
ATOM 1729 N N . LEU A 1 238 ? -13.314 17.174 18.036 1.00 86.00 238 LEU A N 1
ATOM 1730 C CA . LEU A 1 238 ? -14.447 16.694 17.235 1.00 86.00 238 LEU A CA 1
ATOM 1731 C C . LEU A 1 238 ? -15.286 15.639 17.972 1.00 86.00 238 LEU A C 1
ATOM 1733 O O . LEU A 1 238 ? -16.516 15.692 17.936 1.00 86.00 238 LEU A O 1
ATOM 1737 N N . SER A 1 239 ? -14.648 14.705 18.675 1.00 85.75 239 SER A N 1
ATOM 1738 C CA . SER A 1 239 ? -15.336 13.705 19.496 1.00 85.75 239 SER A CA 1
ATOM 1739 C C . SER A 1 239 ? -16.126 14.340 20.647 1.00 85.75 239 SER A C 1
ATOM 1741 O O . SER A 1 239 ? -17.291 13.996 20.847 1.00 85.75 239 SER A O 1
ATOM 1743 N N . GLN A 1 240 ? -15.552 15.319 21.352 1.00 89.38 240 GLN A N 1
ATOM 1744 C CA . GLN A 1 240 ? -16.240 16.055 22.423 1.00 89.38 240 GLN A CA 1
ATOM 1745 C C . GLN A 1 240 ? -17.445 16.854 21.898 1.00 89.38 240 GLN A C 1
ATOM 1747 O O . GLN A 1 240 ? -18.499 16.917 22.538 1.00 89.38 240 GLN A O 1
ATOM 1752 N N . VAL A 1 241 ? -17.337 17.429 20.699 1.00 90.25 241 VAL A N 1
ATOM 1753 C CA . VAL A 1 241 ? -18.461 18.120 20.053 1.00 90.25 241 VAL A CA 1
ATOM 1754 C C . VAL A 1 241 ? -19.559 17.137 19.647 1.00 90.25 241 VAL A C 1
ATOM 1756 O O . VAL A 1 241 ? -20.739 17.426 19.849 1.00 90.25 241 VAL A O 1
ATOM 1759 N N . LEU A 1 242 ? -19.204 15.961 19.122 1.00 87.94 242 LEU A N 1
ATOM 1760 C CA . LEU A 1 242 ? -20.167 14.899 18.818 1.00 87.94 242 LEU A CA 1
ATOM 1761 C C . LEU A 1 242 ? -20.912 14.426 20.081 1.00 87.94 242 LEU A C 1
ATOM 1763 O O . LEU A 1 242 ? -22.127 14.235 20.025 1.00 87.94 242 LEU A O 1
ATOM 1767 N N . GLU A 1 243 ? -20.218 14.297 21.217 1.00 87.94 243 GLU A N 1
ATOM 1768 C CA . GLU A 1 243 ? -20.834 14.020 22.526 1.00 87.94 243 GLU A CA 1
ATOM 1769 C C . GLU A 1 243 ? -21.813 15.131 22.936 1.00 87.94 243 GLU A C 1
ATOM 1771 O O . GLU A 1 243 ? -22.942 14.844 23.327 1.00 87.94 243 GLU A O 1
ATOM 1776 N N . THR A 1 244 ? -21.428 16.398 22.758 1.00 88.19 244 THR A N 1
ATOM 1777 C CA . THR A 1 244 ? -22.280 17.571 23.043 1.00 88.19 244 THR A CA 1
ATOM 1778 C C . THR A 1 244 ? -23.512 17.635 22.132 1.00 88.19 244 THR A C 1
ATOM 1780 O O . THR A 1 244 ? -24.570 18.128 22.518 1.00 88.19 244 THR A O 1
ATOM 1783 N N . CYS A 1 245 ? -23.400 17.109 20.912 1.00 83.81 245 CYS A N 1
ATOM 1784 C CA . CYS A 1 245 ? -24.513 16.966 19.978 1.00 83.81 245 CYS A CA 1
ATOM 1785 C C . CYS A 1 245 ? -25.428 15.770 20.297 1.00 83.81 245 CYS A C 1
ATOM 1787 O O . CYS A 1 245 ? -26.363 15.535 19.534 1.00 83.81 245 CYS A O 1
ATOM 1789 N N . GLU A 1 246 ? -25.155 15.017 21.368 1.00 85.56 246 GLU A N 1
ATOM 1790 C CA . GLU A 1 246 ? -25.840 13.770 21.731 1.00 85.56 246 GLU A CA 1
ATOM 1791 C C . GLU A 1 246 ? -25.771 12.708 20.617 1.00 85.56 246 GLU A C 1
ATOM 1793 O O . GLU A 1 246 ? -26.680 11.897 20.434 1.00 85.56 246 GLU A O 1
ATOM 1798 N N . LEU A 1 247 ? -24.674 12.700 19.849 1.00 81.44 247 LEU A N 1
ATOM 1799 C CA . LEU A 1 247 ? -24.465 11.759 18.754 1.00 81.44 247 LEU A CA 1
ATOM 1800 C C . LEU A 1 247 ? -23.640 10.562 19.241 1.00 81.44 247 LEU A C 1
ATOM 1802 O O . LEU A 1 247 ? -22.422 10.682 19.430 1.00 81.44 247 LEU A O 1
ATOM 1806 N N . PRO A 1 248 ? -24.262 9.381 19.413 1.00 80.62 248 PRO A N 1
ATOM 1807 C CA . PRO A 1 248 ? -23.553 8.206 19.891 1.00 80.62 248 PRO A CA 1
ATOM 1808 C C . PRO A 1 248 ? -22.525 7.770 18.850 1.00 80.62 248 PRO A C 1
ATOM 1810 O O . PRO A 1 248 ? -22.875 7.420 17.720 1.00 80.62 248 PRO A O 1
ATOM 1813 N N . HIS A 1 249 ? -21.254 7.763 19.232 1.00 83.12 249 HIS A N 1
ATOM 1814 C CA . HIS A 1 249 ? -20.157 7.292 18.401 1.00 83.12 249 HIS A CA 1
ATOM 1815 C C . HIS A 1 249 ? -19.145 6.516 19.243 1.00 83.12 249 HIS A C 1
ATOM 1817 O O . HIS A 1 249 ? -19.101 6.604 20.467 1.00 83.12 249 HIS A O 1
ATOM 1823 N N . SER A 1 250 ? -18.354 5.706 18.562 1.00 75.00 250 SER A N 1
ATOM 1824 C CA . SER A 1 250 ? -17.264 4.920 19.104 1.00 75.00 250 SER A CA 1
ATOM 1825 C C . SER A 1 250 ? -15.951 5.507 18.617 1.00 75.00 250 SER A C 1
ATOM 1827 O O . SER A 1 250 ? -15.828 5.912 17.455 1.00 75.00 250 SER A O 1
ATOM 1829 N N . ARG A 1 251 ? -14.972 5.515 19.521 1.00 69.81 251 ARG A N 1
ATOM 1830 C CA . ARG A 1 251 ? -13.592 5.868 19.217 1.00 69.81 251 ARG A CA 1
ATOM 1831 C C . ARG A 1 251 ? -12.860 4.602 18.772 1.00 69.81 251 ARG A C 1
ATOM 1833 O O . ARG A 1 251 ? -12.492 3.770 19.595 1.00 69.81 251 ARG A O 1
ATOM 1840 N N . GLY A 1 252 ? -12.726 4.433 17.460 1.00 59.66 252 GLY A N 1
ATOM 1841 C CA . GLY A 1 252 ? -11.991 3.339 16.836 1.00 59.66 252 GLY A CA 1
ATOM 1842 C C . GLY A 1 252 ? -12.847 2.151 16.400 1.00 59.66 252 GLY A C 1
ATOM 1843 O O . GLY A 1 252 ? -13.274 1.323 17.200 1.00 59.66 252 GLY A O 1
ATOM 1844 N N . MET A 1 253 ? -13.027 2.023 15.087 1.00 61.22 253 MET A N 1
ATOM 1845 C CA . MET A 1 253 ? -13.684 0.875 14.471 1.00 61.22 253 MET A CA 1
ATOM 1846 C C . MET A 1 253 ? -12.950 0.416 13.216 1.00 61.22 253 MET A C 1
ATOM 1848 O O . MET A 1 253 ? -12.436 1.224 12.446 1.00 61.22 253 MET A O 1
ATOM 1852 N N . LEU A 1 254 ? -12.915 -0.898 13.005 1.00 52.59 254 LEU A N 1
ATOM 1853 C CA . LEU A 1 254 ? -12.352 -1.509 11.807 1.00 52.59 254 LEU A CA 1
ATOM 1854 C C . LEU A 1 254 ? -13.483 -1.936 10.872 1.00 52.59 254 LEU A C 1
ATOM 1856 O O . LEU A 1 254 ? -14.268 -2.819 11.212 1.00 52.59 254 LEU A O 1
ATOM 1860 N N . LEU A 1 255 ? -13.542 -1.333 9.686 1.00 50.50 255 LEU A N 1
ATOM 1861 C CA . LEU A 1 255 ? -14.486 -1.689 8.627 1.00 50.50 255 LEU A CA 1
ATOM 1862 C C . LEU A 1 255 ? -13.698 -2.184 7.424 1.00 50.50 255 LEU A C 1
ATOM 1864 O O . LEU A 1 255 ? -12.845 -1.461 6.918 1.00 50.50 255 LEU A O 1
ATOM 1868 N N . GLY A 1 256 ? -13.944 -3.423 6.992 1.00 41.75 256 GLY A N 1
ATOM 1869 C CA . GLY A 1 256 ? -13.240 -4.009 5.845 1.00 41.75 256 GLY A CA 1
ATOM 1870 C C . GLY A 1 256 ? -11.708 -3.907 5.928 1.00 41.75 256 GLY A C 1
ATOM 1871 O O . GLY A 1 256 ? -11.062 -3.698 4.909 1.00 41.75 256 GLY A O 1
ATOM 1872 N N . GLY A 1 257 ? -11.138 -3.984 7.138 1.00 42.53 257 GLY A N 1
ATOM 1873 C CA . GLY A 1 257 ? -9.692 -3.863 7.382 1.00 42.53 257 GLY A CA 1
ATOM 1874 C C . GLY A 1 257 ? -9.157 -2.428 7.508 1.00 42.53 257 GLY A C 1
ATOM 1875 O O . GLY A 1 257 ? -7.998 -2.250 7.868 1.00 42.53 257 GLY A O 1
ATOM 1876 N N . ALA A 1 258 ? -9.980 -1.402 7.281 1.00 46.72 258 ALA A N 1
ATOM 1877 C CA . ALA A 1 258 ? -9.607 0.002 7.442 1.00 46.72 258 ALA A CA 1
ATOM 1878 C C . ALA A 1 258 ? -10.048 0.558 8.806 1.00 46.72 258 ALA A C 1
ATOM 1880 O O . ALA A 1 258 ? -11.182 0.348 9.237 1.00 46.72 258 ALA A O 1
ATOM 1881 N N . PHE A 1 259 ? -9.156 1.293 9.477 1.00 55.47 259 PHE A N 1
ATOM 1882 C CA . PHE A 1 259 ? -9.431 1.914 10.777 1.00 55.47 259 PHE A CA 1
ATOM 1883 C C . PHE A 1 259 ? -10.116 3.272 10.640 1.00 55.47 259 PHE A C 1
ATOM 1885 O O . PHE A 1 259 ? -9.629 4.145 9.922 1.00 55.47 259 PHE A O 1
ATOM 1892 N N . PHE A 1 260 ? -11.203 3.479 11.375 1.00 67.19 260 PHE A N 1
ATOM 1893 C CA . PHE A 1 260 ? -11.962 4.722 11.430 1.00 67.19 260 PHE A CA 1
ATOM 1894 C C . PHE A 1 260 ? -12.048 5.216 12.874 1.00 67.19 260 PHE A C 1
ATOM 1896 O O . PHE A 1 260 ? -12.688 4.557 13.699 1.00 67.19 260 PHE A O 1
ATOM 1903 N N . PRO A 1 261 ? -11.408 6.355 13.194 1.00 63.28 261 PRO A N 1
ATOM 1904 C CA . PRO A 1 261 ? -11.299 6.825 14.568 1.00 63.28 261 PRO A CA 1
ATOM 1905 C C . PRO A 1 261 ? -12.643 7.266 15.143 1.00 63.28 261 PRO A C 1
ATOM 1907 O O . PRO A 1 261 ? -12.876 7.024 16.316 1.00 63.28 261 PRO A O 1
ATOM 1910 N N . LEU A 1 262 ? -13.555 7.826 14.343 1.00 80.25 262 LEU A N 1
ATOM 1911 C CA . LEU A 1 262 ? -14.873 8.261 14.810 1.00 80.25 262 LEU A CA 1
ATOM 1912 C C . LEU A 1 262 ? -15.964 7.601 13.967 1.00 80.25 262 LEU A C 1
ATOM 1914 O O . LEU A 1 262 ? -16.097 7.863 12.771 1.00 80.25 262 LEU A O 1
ATOM 1918 N N . SER A 1 263 ? -16.736 6.703 14.578 1.00 82.75 263 SER A N 1
ATOM 1919 C CA . SER A 1 263 ? -17.797 5.973 13.875 1.00 82.75 263 SER A CA 1
ATOM 1920 C C . SER A 1 263 ? -19.041 5.798 14.737 1.00 82.75 263 SER A C 1
ATOM 1922 O O . SER A 1 263 ? -18.935 5.531 15.921 1.00 82.75 263 SER A O 1
ATOM 1924 N N . SER A 1 264 ? -20.233 5.890 14.160 1.00 85.56 264 SER A N 1
ATOM 1925 C CA . SER A 1 264 ? -21.513 5.737 14.851 1.00 85.56 264 SER A CA 1
ATOM 1926 C C . SER A 1 264 ? -22.281 4.536 14.318 1.00 85.56 264 SER A C 1
ATOM 1928 O O . SER A 1 264 ? -22.757 4.554 13.184 1.00 85.56 264 SER A O 1
ATOM 1930 N N . GLN A 1 265 ? -22.460 3.507 15.148 1.00 80.50 265 GLN A N 1
ATOM 1931 C CA . GLN A 1 265 ? -23.290 2.351 14.799 1.00 80.50 265 GLN A CA 1
ATOM 1932 C C . GLN A 1 265 ? -24.766 2.741 14.640 1.00 80.50 265 GLN A C 1
ATOM 1934 O O . GLN A 1 265 ? -25.425 2.272 13.717 1.00 80.50 265 GLN A O 1
ATOM 1939 N N . ALA A 1 266 ? -25.271 3.626 15.506 1.00 83.88 266 ALA A N 1
ATOM 1940 C CA . ALA A 1 266 ? -26.665 4.069 15.483 1.00 83.88 266 ALA A CA 1
ATOM 1941 C C . ALA A 1 266 ? -27.014 4.802 14.180 1.00 83.88 266 ALA A C 1
ATOM 1943 O O . ALA A 1 266 ? -28.084 4.599 13.615 1.00 83.88 266 ALA A O 1
ATOM 1944 N N . LEU A 1 267 ? -26.085 5.616 13.674 1.00 82.62 267 LEU A N 1
ATOM 1945 C CA . LEU A 1 267 ? -26.234 6.313 12.398 1.00 82.62 267 LEU A CA 1
ATOM 1946 C C . LEU A 1 267 ? -25.708 5.489 11.218 1.00 82.62 267 LEU A C 1
ATOM 1948 O O . LEU A 1 267 ? -25.880 5.899 10.069 1.00 82.62 267 LEU A O 1
ATOM 1952 N N . LYS A 1 268 ? -25.051 4.355 11.476 1.00 86.88 268 LYS A N 1
ATOM 1953 C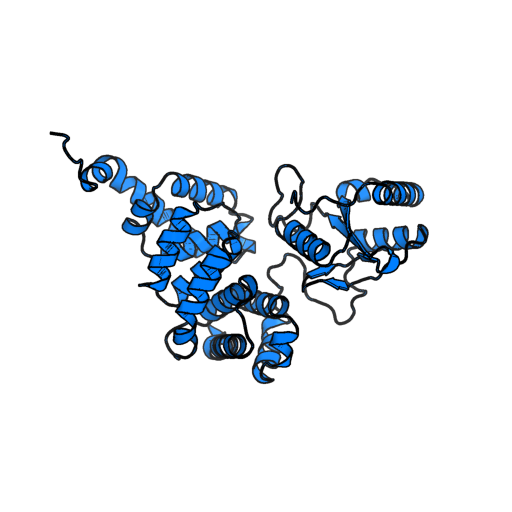 CA . LYS A 1 268 ? -24.274 3.602 10.487 1.00 86.88 268 LYS A CA 1
ATOM 1954 C C . LYS A 1 268 ? -23.382 4.541 9.664 1.00 86.88 268 LYS A C 1
ATOM 1956 O O . LYS A 1 268 ? -23.460 4.584 8.435 1.00 86.88 268 LYS A O 1
ATOM 1961 N N . ALA A 1 269 ? -22.609 5.369 10.362 1.00 88.56 269 ALA A N 1
ATOM 1962 C CA . ALA A 1 269 ? -21.840 6.457 9.774 1.00 88.56 269 ALA A CA 1
ATOM 1963 C C . ALA A 1 269 ? -20.398 6.506 10.291 1.00 88.56 269 ALA A C 1
ATOM 1965 O O . ALA A 1 269 ? -20.128 6.186 11.442 1.00 88.56 269 ALA A O 1
ATOM 1966 N N . VAL A 1 270 ? -19.477 6.928 9.438 1.00 86.94 270 VAL A N 1
ATOM 1967 C CA . VAL A 1 270 ? -18.097 7.282 9.757 1.00 86.94 270 VAL A CA 1
ATOM 1968 C C . VAL A 1 270 ? -17.991 8.801 9.681 1.00 86.94 270 VAL A C 1
ATOM 1970 O O . VAL A 1 270 ? -18.388 9.383 8.673 1.00 86.94 270 VAL A O 1
ATOM 1973 N N . ILE A 1 271 ? -17.430 9.430 10.713 1.00 89.00 271 ILE A N 1
ATOM 1974 C CA . ILE A 1 271 ? -17.041 10.842 10.683 1.00 89.00 271 ILE A CA 1
ATOM 1975 C C . ILE A 1 271 ? -15.519 10.884 10.551 1.00 89.00 271 ILE A C 1
ATOM 1977 O O . ILE A 1 271 ? -14.797 10.351 11.387 1.00 89.00 271 ILE A O 1
ATOM 1981 N N . SER A 1 272 ? -15.009 11.464 9.472 1.00 83.19 272 SER A N 1
ATOM 1982 C CA . SER A 1 272 ? -13.576 11.502 9.192 1.00 83.19 272 SER A CA 1
ATOM 1983 C C . SER A 1 272 ? -13.089 12.938 9.162 1.00 83.19 272 SER A C 1
ATOM 1985 O O . SER A 1 272 ? -13.524 13.709 8.312 1.00 83.19 272 SER A O 1
ATOM 1987 N N . LEU A 1 273 ? -12.129 13.269 10.025 1.00 77.69 273 LEU A N 1
ATOM 1988 C CA . LEU A 1 273 ? -11.391 14.522 9.920 1.00 77.69 273 LEU A CA 1
ATOM 1989 C C . LEU A 1 273 ? -10.395 14.440 8.745 1.00 77.69 273 LEU A C 1
ATOM 1991 O O . LEU A 1 273 ? -9.656 13.463 8.596 1.00 77.69 273 LEU A O 1
ATOM 1995 N N . GLU A 1 274 ? -10.395 15.450 7.884 1.00 73.31 274 GLU A N 1
ATOM 1996 C CA . GLU A 1 274 ? -9.523 15.600 6.722 1.00 73.31 274 GLU A CA 1
ATOM 1997 C C . GLU A 1 274 ? -8.461 16.656 7.040 1.00 73.31 274 GLU A C 1
ATOM 1999 O O . GLU A 1 274 ? -8.712 17.857 6.957 1.00 73.31 274 GLU A O 1
ATOM 2004 N N . THR A 1 275 ? -7.266 16.217 7.442 1.00 59.31 275 THR A N 1
ATOM 2005 C CA . THR A 1 275 ? -6.149 17.118 7.747 1.00 59.31 275 THR A CA 1
ATOM 2006 C C . THR A 1 275 ? -5.356 17.473 6.493 1.00 59.31 275 THR A C 1
ATOM 2008 O O . THR A 1 275 ? -5.042 16.620 5.664 1.00 59.31 275 THR A O 1
ATOM 2011 N N . SER A 1 276 ? -4.996 18.750 6.363 1.00 50.06 276 SER A N 1
ATOM 2012 C CA . SER A 1 276 ? -4.115 19.252 5.302 1.00 50.06 276 SER A CA 1
ATOM 2013 C C . SER A 1 276 ? -2.622 19.112 5.651 1.00 50.06 276 SER A C 1
ATOM 2015 O O . SER A 1 276 ? -1.783 19.146 4.751 1.00 50.06 276 SER A O 1
ATOM 2017 N N . GLY A 1 277 ? -2.287 18.921 6.939 1.00 41.00 277 GLY A N 1
ATOM 2018 C CA . GLY A 1 277 ? -0.913 18.960 7.468 1.00 41.00 277 GLY A CA 1
ATOM 2019 C C . GLY A 1 277 ? -0.185 17.618 7.659 1.00 41.00 277 GLY A C 1
ATOM 2020 O O . GLY A 1 277 ? 1.043 17.609 7.714 1.00 41.00 277 GLY A O 1
ATOM 2021 N N . ALA A 1 278 ? -0.875 16.474 7.721 1.00 34.34 278 ALA A N 1
ATOM 2022 C CA . ALA A 1 278 ? -0.228 15.166 7.895 1.00 34.34 278 ALA A CA 1
ATOM 2023 C C . ALA A 1 278 ? 0.032 14.496 6.532 1.00 34.34 278 ALA A C 1
ATOM 2025 O O . ALA A 1 278 ? -0.808 13.769 6.016 1.00 34.34 278 ALA A O 1
ATOM 2026 N N . ALA A 1 279 ? 1.202 14.795 5.958 1.00 35.38 279 ALA A N 1
ATOM 2027 C CA . ALA A 1 279 ? 1.863 14.139 4.824 1.00 35.38 279 ALA A CA 1
ATOM 2028 C C . ALA A 1 279 ? 0.974 13.770 3.613 1.00 35.38 279 ALA A C 1
ATOM 2030 O O . ALA A 1 279 ? 0.276 12.756 3.563 1.00 35.38 279 ALA A O 1
ATOM 2031 N N . ALA A 1 280 ? 1.097 14.583 2.564 1.00 34.88 280 ALA A N 1
ATOM 2032 C CA . ALA A 1 280 ? 0.474 14.407 1.262 1.00 34.88 280 ALA A CA 1
ATOM 2033 C C . ALA A 1 280 ? 0.812 13.059 0.593 1.00 34.88 280 ALA A C 1
ATOM 2035 O O . ALA A 1 280 ? 1.697 12.976 -0.255 1.00 34.88 280 ALA A O 1
ATOM 2036 N N . ILE A 1 281 ? 0.015 12.032 0.871 1.00 35.50 281 ILE A N 1
ATOM 2037 C CA . ILE A 1 281 ? -0.126 10.846 0.023 1.00 35.50 281 ILE A CA 1
ATOM 2038 C C . ILE A 1 281 ? -1.446 11.025 -0.758 1.00 35.50 281 ILE A C 1
ATOM 2040 O O . ILE A 1 281 ? -2.425 10.310 -0.572 1.00 35.50 281 ILE A O 1
ATOM 2044 N N . TYR A 1 282 ? -1.446 12.050 -1.634 1.00 35.03 282 TYR A N 1
ATOM 2045 C CA . TYR A 1 282 ? -2.317 12.252 -2.821 1.00 35.03 282 TYR A CA 1
ATOM 2046 C C . TYR A 1 282 ? -3.622 13.052 -2.749 1.00 35.03 282 TYR A C 1
ATOM 2048 O O . TYR A 1 282 ? -4.682 12.486 -2.969 1.00 35.03 282 TYR A O 1
ATOM 2056 N N . LEU A 1 283 ? -3.571 14.380 -2.619 1.00 31.84 283 LEU A N 1
ATOM 2057 C CA . LEU A 1 283 ? -4.742 15.226 -2.910 1.00 31.84 283 LEU A CA 1
ATOM 2058 C C . LEU A 1 283 ? -5.270 14.989 -4.348 1.00 31.84 283 LEU A C 1
ATOM 2060 O O . LEU A 1 283 ? -4.544 15.231 -5.316 1.00 31.84 283 LEU A O 1
ATOM 2064 N N . ARG A 1 284 ? -6.535 14.569 -4.511 1.00 34.84 284 ARG A N 1
ATOM 2065 C CA . ARG A 1 284 ? -7.284 14.695 -5.779 1.00 34.84 284 ARG A CA 1
ATOM 2066 C C . ARG A 1 284 ? -7.592 16.183 -5.995 1.00 34.84 284 ARG A C 1
ATOM 2068 O O . ARG A 1 284 ? -8.258 16.798 -5.167 1.00 34.84 284 ARG A O 1
ATOM 2075 N N . GLY A 1 285 ? -7.121 16.760 -7.103 1.00 37.00 285 GLY A N 1
ATOM 2076 C CA . GLY A 1 285 ? -7.096 18.215 -7.340 1.00 37.00 285 GLY A CA 1
ATOM 2077 C C . GLY A 1 285 ? -8.439 18.963 -7.304 1.00 37.00 285 GLY A C 1
ATOM 2078 O O . GLY A 1 285 ? -8.422 20.183 -7.215 1.00 37.00 285 GLY A O 1
ATOM 2079 N N . ALA A 1 286 ? -9.583 18.270 -7.336 1.00 38.78 286 ALA A N 1
ATOM 2080 C CA . ALA A 1 286 ? -10.910 18.885 -7.203 1.00 38.78 286 ALA A CA 1
ATOM 2081 C C . ALA A 1 286 ? -11.557 18.696 -5.814 1.00 38.78 286 ALA A C 1
ATOM 2083 O O . ALA A 1 286 ? -12.463 19.446 -5.471 1.00 38.78 286 ALA A O 1
ATOM 2084 N N . SER A 1 287 ? -11.116 17.710 -5.018 1.00 47.84 287 SER A N 1
ATOM 2085 C CA . SER A 1 287 ? -11.748 17.343 -3.738 1.00 47.84 287 SER A CA 1
ATOM 2086 C C . SER A 1 287 ? -10.857 17.529 -2.510 1.00 47.84 287 SER A C 1
ATOM 2088 O O . SER A 1 287 ? -11.371 17.491 -1.399 1.00 47.84 287 SER A O 1
ATOM 2090 N N . GLY A 1 288 ? -9.538 17.690 -2.678 1.00 50.28 288 GLY A N 1
ATOM 2091 C CA . GLY A 1 288 ? -8.609 17.864 -1.556 1.00 50.28 288 GLY A CA 1
ATOM 2092 C C . GLY A 1 288 ? -8.379 16.605 -0.702 1.00 50.28 288 GLY A C 1
ATOM 2093 O O . GLY A 1 288 ? -7.849 16.714 0.396 1.00 50.28 288 GLY A O 1
ATOM 2094 N N . ARG A 1 289 ? -8.746 15.407 -1.185 1.00 58.53 289 ARG A N 1
ATOM 2095 C CA . ARG A 1 289 ? -8.658 14.131 -0.435 1.00 58.53 289 ARG A CA 1
ATOM 2096 C C . ARG A 1 289 ? -7.501 13.253 -0.892 1.00 58.53 289 ARG A C 1
ATOM 2098 O O . ARG A 1 289 ? -7.275 13.169 -2.097 1.00 58.53 289 ARG A O 1
ATOM 2105 N N . SER A 1 290 ? -6.839 12.551 0.038 1.00 52.50 290 SER A N 1
ATOM 2106 C CA . SER A 1 290 ? -5.851 11.501 -0.277 1.00 52.50 290 SER A CA 1
ATOM 2107 C C . SER A 1 290 ? -6.475 10.307 -1.015 1.00 52.50 290 SER A C 1
ATOM 2109 O O . SER A 1 290 ? -7.638 9.961 -0.788 1.00 52.50 290 SER A O 1
ATOM 2111 N N . VAL A 1 291 ? -5.702 9.600 -1.847 1.00 48.84 291 VAL A N 1
ATOM 2112 C CA . VAL A 1 291 ? -6.149 8.320 -2.443 1.00 48.84 291 VAL A CA 1
ATOM 2113 C C . VAL A 1 291 ? -6.380 7.262 -1.373 1.00 48.84 291 VAL A C 1
ATOM 2115 O O . VAL A 1 291 ? -7.307 6.463 -1.487 1.00 48.84 291 VAL A O 1
ATOM 2118 N N . TRP A 1 292 ? -5.616 7.315 -0.287 1.00 50.41 292 TRP A N 1
ATOM 2119 C CA . TRP A 1 292 ? -5.859 6.472 0.872 1.00 50.41 292 TRP A CA 1
ATOM 2120 C C . TRP A 1 292 ? -7.183 6.798 1.580 1.00 50.41 292 TRP A C 1
ATOM 2122 O O . TRP A 1 292 ? -7.954 5.885 1.867 1.00 50.41 292 TRP A O 1
ATOM 2132 N N . GLN A 1 293 ? -7.501 8.076 1.825 1.00 60.47 293 GLN A N 1
ATOM 2133 C CA . GLN A 1 293 ? -8.823 8.466 2.345 1.00 60.47 293 GLN A CA 1
ATOM 2134 C C . GLN A 1 293 ? -9.937 8.034 1.388 1.00 60.47 293 GLN A C 1
ATOM 2136 O O . GLN A 1 293 ? -10.925 7.459 1.832 1.00 60.47 293 GLN A O 1
ATOM 2141 N N . SER A 1 294 ? -9.744 8.215 0.081 1.00 60.31 294 SER A N 1
ATOM 2142 C CA . SER A 1 294 ? -10.720 7.810 -0.939 1.00 60.31 294 SER A CA 1
ATOM 2143 C C . SER A 1 294 ? -10.965 6.297 -0.912 1.00 60.31 294 SER A C 1
ATOM 2145 O O . SER A 1 294 ? -12.108 5.845 -0.932 1.00 60.31 294 SER A O 1
ATOM 2147 N N . TRP A 1 295 ? -9.903 5.496 -0.781 1.00 57.78 295 TRP A N 1
ATOM 2148 C CA . TRP A 1 295 ? -10.014 4.050 -0.597 1.00 57.78 295 TRP A CA 1
ATOM 2149 C C . TRP A 1 295 ? -10.751 3.690 0.698 1.00 57.78 295 TRP A C 1
ATOM 2151 O O . TRP A 1 295 ? -11.689 2.896 0.652 1.00 57.78 295 TRP A O 1
ATOM 2161 N N . LYS A 1 296 ? -10.405 4.318 1.831 1.00 61.69 296 LYS A N 1
ATOM 2162 C CA . LYS A 1 296 ? -11.113 4.121 3.106 1.00 61.69 296 LYS A CA 1
ATOM 2163 C C . LYS A 1 296 ? -12.610 4.411 2.964 1.00 61.69 296 LYS A C 1
ATOM 2165 O O . LYS A 1 296 ? -13.431 3.625 3.425 1.00 61.69 296 LYS A O 1
ATOM 2170 N N . TYR A 1 297 ? -12.986 5.494 2.295 1.00 77.12 297 TYR A N 1
ATOM 2171 C CA . TYR A 1 297 ? -14.394 5.857 2.126 1.00 77.12 297 TYR A CA 1
ATOM 2172 C C . TYR A 1 297 ? -15.154 4.846 1.269 1.00 77.12 297 TYR A C 1
ATOM 2174 O O . TYR A 1 297 ? -16.235 4.423 1.671 1.00 77.12 297 TYR A O 1
ATOM 2182 N N . ARG A 1 298 ? -14.554 4.347 0.179 1.00 64.88 298 ARG A N 1
ATOM 2183 C CA . ARG A 1 298 ? -15.132 3.239 -0.601 1.00 64.88 298 ARG A CA 1
ATOM 2184 C C . ARG A 1 298 ? -15.280 1.959 0.226 1.00 64.88 298 ARG A C 1
ATOM 2186 O O . ARG A 1 298 ? -16.292 1.271 0.115 1.00 64.88 298 ARG A O 1
ATOM 2193 N N . VAL A 1 299 ? -14.320 1.650 1.103 1.00 55.69 299 VAL A N 1
ATOM 2194 C CA . VAL A 1 299 ? -14.432 0.509 2.029 1.00 55.69 299 VAL A CA 1
ATOM 2195 C C . VAL A 1 299 ? -15.612 0.699 2.986 1.00 55.69 299 VAL A C 1
ATOM 2197 O O . VAL A 1 299 ? -16.443 -0.201 3.097 1.00 55.69 299 VAL A O 1
ATOM 2200 N N . ALA A 1 300 ? -15.749 1.861 3.627 1.00 70.62 300 ALA A N 1
ATOM 2201 C CA . ALA A 1 300 ? -16.878 2.150 4.513 1.00 70.62 300 ALA A CA 1
ATOM 2202 C C . ALA A 1 300 ? -18.227 2.047 3.770 1.00 70.62 300 ALA A C 1
ATOM 2204 O O . ALA A 1 300 ? -19.112 1.303 4.202 1.00 70.62 300 ALA A O 1
ATOM 2205 N N . ALA A 1 301 ? -18.347 2.692 2.607 1.00 75.81 301 ALA A N 1
ATOM 2206 C CA . ALA A 1 301 ? -19.551 2.670 1.779 1.00 75.81 301 ALA A CA 1
ATOM 2207 C C . ALA A 1 301 ? -19.928 1.260 1.304 1.00 75.81 301 ALA A C 1
ATOM 2209 O O . ALA A 1 301 ? -21.089 0.871 1.407 1.00 75.81 301 ALA A O 1
ATOM 2210 N N . SER A 1 302 ? -18.953 0.439 0.896 1.00 66.88 302 SER A N 1
ATOM 2211 C CA . SER A 1 302 ? -19.198 -0.965 0.522 1.00 66.88 302 SER A CA 1
ATOM 2212 C C . SER A 1 302 ? -19.700 -1.833 1.686 1.00 66.88 302 SER A C 1
ATOM 2214 O O . SER A 1 302 ? -20.396 -2.821 1.467 1.00 66.88 302 SER A O 1
ATOM 2216 N N . ASN A 1 303 ? -19.418 -1.439 2.935 1.00 64.94 303 ASN A N 1
ATOM 2217 C CA . ASN A 1 303 ? -19.983 -2.050 4.145 1.00 64.94 303 ASN A CA 1
ATOM 2218 C C . ASN A 1 303 ? -21.327 -1.402 4.554 1.00 64.94 303 ASN A C 1
ATOM 2220 O O . ASN A 1 303 ? -21.878 -1.666 5.628 1.00 64.94 303 ASN A O 1
ATOM 2224 N N . GLY A 1 304 ? -21.866 -0.532 3.699 1.00 79.31 304 GLY A N 1
ATOM 2225 C CA . GLY A 1 304 ? -23.110 0.200 3.879 1.00 79.31 304 GLY A CA 1
ATOM 2226 C C . GLY A 1 304 ? -23.032 1.309 4.924 1.00 79.31 304 GLY A C 1
ATOM 2227 O O . GLY A 1 304 ? -24.072 1.633 5.497 1.00 79.31 304 GLY A O 1
ATOM 2228 N N . TRP A 1 305 ? -21.838 1.829 5.218 1.00 88.44 305 TRP A N 1
ATOM 2229 C CA . TRP A 1 305 ? -21.639 2.963 6.118 1.00 88.44 305 TRP A CA 1
ATOM 2230 C C . TRP A 1 305 ? -21.648 4.279 5.349 1.00 88.44 305 TRP A C 1
ATOM 2232 O O . TRP A 1 305 ? -21.016 4.403 4.305 1.00 88.44 305 TRP A O 1
ATOM 2242 N N . ARG A 1 306 ? -22.332 5.281 5.899 1.00 91.44 306 ARG A N 1
ATOM 2243 C CA . ARG A 1 306 ? -22.308 6.658 5.396 1.00 91.44 306 ARG A CA 1
ATOM 2244 C C . ARG A 1 306 ? -21.005 7.336 5.799 1.00 91.44 306 ARG A C 1
ATOM 2246 O O . ARG A 1 306 ? -20.544 7.126 6.915 1.00 91.44 306 ARG A O 1
ATOM 2253 N N . VAL A 1 307 ? -20.425 8.160 4.936 1.00 87.44 307 VAL A N 1
ATOM 2254 C CA . VAL A 1 307 ? -19.185 8.885 5.244 1.00 87.44 307 VAL A CA 1
ATOM 2255 C C . VAL A 1 307 ? -19.474 10.378 5.321 1.00 87.44 307 VAL A C 1
ATOM 2257 O O . VAL A 1 307 ? -20.003 10.954 4.376 1.00 87.44 307 VAL A O 1
ATOM 2260 N N . TYR A 1 308 ? -19.091 11.000 6.433 1.00 90.44 308 TYR A N 1
ATOM 2261 C CA . TYR A 1 308 ? -19.105 12.447 6.624 1.00 90.44 308 TYR A CA 1
ATOM 2262 C C . TYR A 1 308 ? -17.669 12.933 6.788 1.00 90.44 308 TYR A C 1
ATOM 2264 O O . TYR A 1 308 ? -16.946 12.476 7.674 1.00 90.44 308 TYR A O 1
ATOM 2272 N N . ALA A 1 309 ? -17.249 13.833 5.907 1.00 86.88 309 ALA A N 1
ATOM 2273 C CA . ALA A 1 309 ? -15.918 14.417 5.921 1.00 86.88 309 ALA A CA 1
ATOM 2274 C C . ALA A 1 309 ? -15.949 15.780 6.620 1.00 86.88 309 ALA A C 1
ATOM 2276 O O . ALA A 1 309 ? -16.797 16.612 6.311 1.00 86.88 309 ALA A O 1
ATOM 2277 N N . VAL A 1 310 ? -15.016 16.008 7.542 1.00 86.25 310 VAL A N 1
ATOM 2278 C CA . VAL A 1 310 ? -14.824 17.286 8.236 1.00 86.25 310 VAL A CA 1
ATOM 2279 C C . VAL A 1 310 ? -13.472 17.844 7.818 1.00 86.25 310 VAL A C 1
ATOM 2281 O O . VAL A 1 310 ? -12.450 17.232 8.107 1.00 86.25 310 VAL A O 1
ATOM 2284 N N . SER A 1 311 ? -13.432 19.001 7.164 1.00 84.00 311 SER A N 1
ATOM 2285 C CA . SER A 1 311 ? -12.164 19.669 6.849 1.00 84.00 311 SER A CA 1
ATOM 2286 C C . SER A 1 311 ? -11.498 20.163 8.133 1.00 84.00 311 SER A C 1
ATOM 2288 O O . SER A 1 311 ? -12.065 21.004 8.827 1.00 84.00 311 SER A O 1
ATOM 2290 N N . ALA A 1 312 ? -10.283 19.701 8.444 1.00 75.50 312 ALA A N 1
ATOM 2291 C CA . ALA A 1 312 ? -9.554 20.160 9.630 1.00 75.50 312 ALA A CA 1
ATOM 2292 C C . ALA A 1 312 ? -9.283 21.670 9.581 1.00 75.50 312 ALA A C 1
ATOM 2294 O O . ALA A 1 312 ? -9.388 22.355 10.587 1.00 75.50 312 ALA A O 1
ATOM 2295 N N . THR A 1 313 ? -9.013 22.212 8.390 1.00 78.06 313 THR A N 1
ATOM 2296 C CA . THR A 1 313 ? -8.762 23.648 8.208 1.00 78.06 313 THR A CA 1
ATOM 2297 C C . THR A 1 313 ? -10.015 24.500 8.413 1.00 78.06 313 THR A C 1
ATOM 2299 O O . THR A 1 313 ? -9.902 25.667 8.776 1.00 78.06 313 THR A O 1
ATOM 2302 N N . GLU A 1 314 ? -11.209 23.968 8.152 1.00 84.44 314 GLU A N 1
ATOM 2303 C CA . GLU A 1 314 ? -12.457 24.658 8.506 1.00 84.44 314 GLU A CA 1
ATOM 2304 C C . GLU A 1 314 ? -12.769 24.481 9.989 1.00 84.44 314 GLU A C 1
ATOM 2306 O O . GLU A 1 314 ? -13.143 25.444 10.647 1.00 84.44 314 GLU A O 1
ATOM 2311 N N . TRP A 1 315 ? -12.529 23.282 10.517 1.00 86.62 315 TRP A N 1
ATOM 2312 C CA . TRP A 1 315 ? -12.733 22.933 11.917 1.00 86.62 315 TRP A CA 1
ATOM 2313 C C . TRP A 1 315 ? -11.912 23.804 12.877 1.00 86.62 315 TRP A C 1
ATOM 2315 O O . TRP A 1 315 ? -12.440 24.324 13.856 1.00 86.62 315 TRP A O 1
ATOM 2325 N N . GLU A 1 316 ? -10.634 24.022 12.564 1.00 84.06 316 GLU A N 1
ATOM 2326 C CA . GLU A 1 316 ? -9.704 24.836 13.357 1.00 84.06 316 GLU A CA 1
ATOM 2327 C C . GLU A 1 316 ? -10.032 26.339 13.336 1.00 84.06 316 GLU A C 1
ATOM 2329 O O . GLU A 1 316 ? -9.568 27.072 14.206 1.00 84.06 316 GLU A O 1
ATOM 2334 N N . LYS A 1 317 ? -10.831 26.816 12.369 1.00 87.94 317 LYS A N 1
ATOM 2335 C CA . LYS A 1 317 ? -11.278 28.222 12.309 1.00 87.94 317 LYS A CA 1
ATOM 2336 C C . LYS A 1 317 ? -12.459 28.518 13.229 1.00 87.94 317 LYS A C 1
ATOM 2338 O O . LYS A 1 317 ? -12.786 29.686 13.411 1.00 87.94 317 LYS A O 1
ATOM 2343 N N . LEU A 1 318 ? -13.128 27.490 13.747 1.00 91.00 318 LEU A N 1
ATOM 2344 C CA . LEU A 1 318 ? -14.271 27.646 14.640 1.00 91.00 318 LEU A CA 1
ATOM 2345 C C . LEU A 1 318 ? -13.743 27.936 16.050 1.00 91.00 318 LEU A C 1
ATOM 2347 O O . LEU A 1 318 ? -13.071 27.096 16.652 1.00 91.00 318 LEU A O 1
ATOM 2351 N N . GLU A 1 319 ? -14.016 29.141 16.550 1.00 85.88 319 GLU A N 1
ATOM 2352 C CA . GLU A 1 319 ? -13.367 29.688 17.752 1.00 85.88 319 GLU A CA 1
ATOM 2353 C C . GLU A 1 319 ? -13.925 29.094 19.051 1.00 85.88 319 GLU A C 1
ATOM 2355 O O . GLU A 1 319 ? -13.207 28.983 20.046 1.00 85.88 319 GLU A O 1
ATOM 2360 N N . ASP A 1 320 ? -15.196 28.686 19.042 1.00 88.88 320 ASP A N 1
ATOM 2361 C CA . ASP A 1 320 ? -15.904 28.196 20.219 1.00 88.88 320 ASP A CA 1
ATOM 2362 C C . ASP A 1 320 ? -16.712 26.912 19.950 1.00 88.88 320 ASP A C 1
ATOM 2364 O O . ASP A 1 320 ? -16.947 26.483 18.815 1.00 88.88 320 ASP A O 1
ATOM 2368 N N . THR A 1 321 ? -17.124 26.258 21.038 1.00 88.06 321 THR A N 1
ATOM 2369 C CA . THR A 1 321 ? -17.875 24.997 20.999 1.00 88.06 321 THR A CA 1
ATOM 2370 C C . THR A 1 321 ? -19.261 25.160 20.370 1.00 88.06 321 THR A C 1
ATOM 2372 O O . THR A 1 321 ? -19.750 24.223 19.740 1.00 88.06 321 THR A O 1
ATOM 2375 N N . GLU A 1 322 ? -19.902 26.324 20.497 1.00 90.56 322 GLU A N 1
ATOM 2376 C CA . GLU A 1 322 ? -21.240 26.567 19.949 1.00 90.56 322 GLU A CA 1
ATOM 2377 C C . GLU A 1 322 ? -21.205 26.582 18.414 1.00 90.56 322 GLU A C 1
ATOM 2379 O O . GLU A 1 322 ? -22.006 25.904 17.764 1.00 90.56 322 GLU A O 1
ATOM 2384 N N . GLN A 1 323 ? -20.205 27.245 17.828 1.00 92.62 323 GLN A N 1
ATOM 2385 C CA . GLN A 1 323 ? -19.940 27.240 16.389 1.00 92.62 323 GLN A CA 1
ATOM 2386 C C . GLN A 1 323 ? -19.655 25.827 15.861 1.00 92.62 323 GLN A C 1
ATOM 2388 O O . GLN A 1 323 ? -20.208 25.427 14.834 1.00 92.62 323 GLN A O 1
ATOM 2393 N N . LYS A 1 324 ? -18.848 25.037 16.581 1.00 92.44 324 LYS A N 1
ATOM 2394 C CA . LYS A 1 324 ? -18.543 23.640 16.220 1.00 92.44 324 LYS A CA 1
ATOM 2395 C C . LYS A 1 324 ? -19.772 22.733 16.281 1.00 92.44 324 LYS A C 1
ATOM 2397 O O . LYS A 1 324 ? -19.976 21.908 15.390 1.00 92.44 324 LYS A O 1
ATOM 2402 N N . VAL A 1 325 ? -20.632 22.906 17.287 1.00 91.75 325 VAL A N 1
ATOM 2403 C CA . VAL A 1 325 ? -21.908 22.178 17.399 1.00 91.75 325 VAL A CA 1
ATOM 2404 C C . VAL A 1 325 ? -22.843 22.528 16.240 1.00 91.75 325 VAL A C 1
ATOM 2406 O O . VAL A 1 325 ? -23.446 21.633 15.643 1.00 91.75 325 VAL A O 1
ATOM 2409 N N . LEU A 1 326 ? -22.960 23.813 15.890 1.00 90.94 326 LEU A N 1
ATOM 2410 C CA . LEU A 1 326 ? -23.769 24.255 14.751 1.00 90.94 326 LEU A CA 1
ATOM 2411 C C . LEU A 1 326 ? -23.244 23.681 13.430 1.00 90.94 326 LEU A C 1
ATOM 2413 O O . LEU A 1 326 ? -24.033 23.147 12.650 1.00 90.94 326 LEU A O 1
ATOM 2417 N N . PHE A 1 327 ? -21.926 23.710 13.224 1.00 92.62 327 PHE A N 1
ATOM 2418 C CA . PHE A 1 327 ? -21.276 23.104 12.063 1.00 92.62 327 PHE A CA 1
ATOM 2419 C C . PHE A 1 327 ? -21.592 21.606 11.949 1.00 92.62 327 PHE A C 1
ATOM 2421 O O . PHE A 1 327 ? -22.028 21.144 10.895 1.00 92.62 327 PHE A O 1
ATOM 2428 N N . MET A 1 328 ? -21.446 20.841 13.038 1.00 91.00 328 MET A N 1
ATOM 2429 C CA . MET A 1 328 ? -21.702 19.396 13.025 1.00 91.00 328 MET A CA 1
ATOM 2430 C C . MET A 1 328 ? -23.162 19.044 12.754 1.00 91.00 328 MET A C 1
ATOM 2432 O O . MET A 1 328 ? -23.449 18.096 12.019 1.00 91.00 328 MET A O 1
ATOM 2436 N N . ARG A 1 329 ? -24.098 19.810 13.321 1.00 88.75 329 ARG A N 1
ATOM 2437 C CA . ARG A 1 329 ? -25.529 19.630 13.052 1.00 88.75 329 ARG A CA 1
ATOM 2438 C C . ARG A 1 329 ? -25.866 19.888 11.590 1.00 88.75 329 ARG A C 1
ATOM 2440 O O . ARG A 1 329 ? -26.712 19.185 11.045 1.00 88.75 329 ARG A O 1
ATOM 2447 N N . GLU A 1 330 ? -25.218 20.867 10.969 1.00 90.00 330 GLU A N 1
ATOM 2448 C CA . GLU A 1 330 ? -25.427 21.171 9.558 1.00 90.00 330 GLU A CA 1
ATOM 2449 C C . GLU A 1 330 ? -24.811 20.102 8.649 1.00 90.00 330 GLU A C 1
ATOM 2451 O O . GLU A 1 330 ? -25.496 19.588 7.769 1.00 90.00 330 GLU A O 1
ATOM 2456 N N . LEU A 1 331 ? -23.575 19.670 8.919 1.00 89.56 331 LEU A N 1
ATOM 2457 C CA . LEU A 1 331 ? -22.912 18.596 8.171 1.00 89.56 331 LEU A CA 1
ATOM 2458 C C . LEU A 1 331 ? -23.749 17.310 8.127 1.00 89.56 331 LEU A C 1
ATOM 2460 O O . LEU A 1 331 ? -23.845 16.657 7.094 1.00 89.56 331 LEU A O 1
ATOM 2464 N N . LEU A 1 332 ? -24.378 16.940 9.243 1.00 85.44 332 LEU A N 1
ATOM 2465 C CA . LEU A 1 332 ? -25.175 15.713 9.332 1.00 85.44 332 LEU A CA 1
ATOM 2466 C C . LEU A 1 332 ? -26.559 15.821 8.681 1.00 85.44 332 LEU A C 1
ATOM 2468 O O . LEU A 1 332 ? -27.203 14.793 8.465 1.00 85.44 332 LEU A O 1
ATOM 2472 N N . ARG A 1 333 ? -27.022 17.039 8.377 1.00 86.19 333 ARG A N 1
ATOM 2473 C CA . ARG A 1 333 ? -28.229 17.275 7.570 1.00 86.19 333 ARG A CA 1
ATOM 2474 C C . ARG A 1 333 ? -27.955 17.207 6.074 1.00 86.19 333 ARG A C 1
ATOM 2476 O O . ARG A 1 333 ? -28.899 17.009 5.314 1.00 86.19 333 ARG A O 1
ATOM 2483 N N . GLN A 1 334 ? -26.701 17.378 5.665 1.00 87.00 334 GLN A N 1
ATOM 2484 C CA . GLN A 1 334 ? -26.288 17.229 4.276 1.00 87.00 334 GLN A CA 1
ATOM 2485 C C . GLN A 1 334 ? -26.273 15.753 3.867 1.00 87.00 334 GLN A C 1
ATOM 2487 O O . GLN A 1 334 ? -26.194 14.844 4.705 1.00 87.00 334 GLN A O 1
ATOM 2492 N N . ASP A 1 335 ? -26.332 15.522 2.556 1.00 85.19 335 ASP A N 1
ATOM 2493 C CA . ASP A 1 335 ? -26.136 14.187 2.011 1.00 85.19 335 ASP A CA 1
ATOM 2494 C C . ASP A 1 335 ? -24.730 13.677 2.366 1.00 85.19 335 ASP A C 1
ATOM 2496 O O . ASP A 1 335 ? -23.759 14.444 2.342 1.00 85.19 335 ASP A O 1
ATOM 2500 N N . PRO A 1 336 ? -24.595 12.386 2.721 1.00 84.88 336 PRO A N 1
ATOM 2501 C CA . PRO A 1 336 ? -23.287 11.797 2.954 1.00 84.88 336 PRO A CA 1
ATOM 2502 C C . PRO A 1 336 ? -22.440 11.880 1.684 1.00 84.88 336 PRO A C 1
ATOM 2504 O O . PRO A 1 336 ? -22.958 11.941 0.569 1.00 84.88 336 PRO A O 1
ATOM 2507 N N . LEU A 1 337 ? -21.122 11.848 1.862 1.00 80.00 337 LEU A N 1
ATOM 2508 C CA . LEU A 1 337 ? -20.174 11.952 0.763 1.00 80.00 337 LEU A CA 1
ATOM 2509 C C . LEU A 1 337 ? -20.472 10.889 -0.308 1.00 80.00 337 LEU A C 1
ATOM 2511 O O . LEU A 1 337 ? -20.480 9.697 0.004 1.00 80.00 337 LEU A O 1
ATOM 2515 N N . ASP A 1 338 ? -20.680 11.316 -1.557 1.00 76.38 338 ASP A N 1
ATOM 2516 C CA . ASP A 1 338 ? -20.829 10.405 -2.695 1.00 76.38 338 ASP A CA 1
ATOM 2517 C C . ASP A 1 338 ? -19.494 9.702 -2.949 1.00 76.38 338 ASP A C 1
ATOM 2519 O O . ASP A 1 338 ? -18.562 10.282 -3.508 1.00 76.38 338 ASP A O 1
ATOM 2523 N N . THR A 1 339 ? -19.391 8.455 -2.493 1.00 64.50 339 THR A N 1
ATOM 2524 C CA . THR A 1 339 ? -18.174 7.653 -2.600 1.00 64.50 339 THR A CA 1
ATOM 2525 C C . THR A 1 339 ? -17.983 6.993 -3.959 1.00 64.50 339 THR A C 1
ATOM 2527 O O . THR A 1 339 ? -16.881 6.513 -4.219 1.00 64.50 339 THR A O 1
ATOM 2530 N N . ASP A 1 340 ? -19.009 6.974 -4.813 1.00 52.94 340 ASP A N 1
ATOM 2531 C CA . ASP A 1 340 ? -18.930 6.415 -6.167 1.00 52.94 340 ASP A CA 1
ATOM 2532 C C . ASP A 1 340 ? -18.321 7.434 -7.148 1.00 52.94 340 ASP A C 1
ATOM 2534 O O . ASP A 1 340 ? -17.713 7.063 -8.153 1.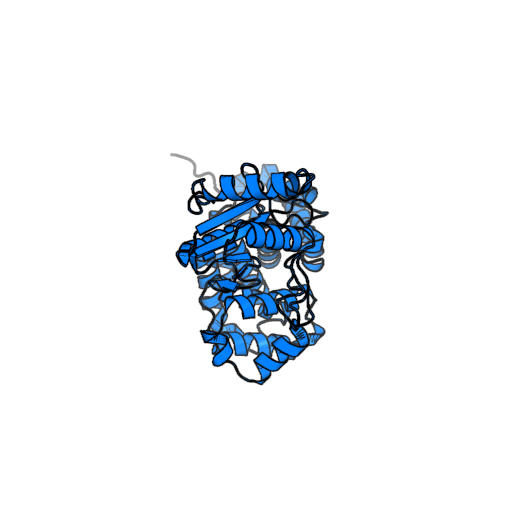00 52.94 340 ASP A O 1
ATOM 2538 N N . ALA A 1 341 ? -18.395 8.726 -6.808 1.00 53.97 341 ALA A N 1
ATOM 2539 C CA . ALA A 1 341 ? -17.682 9.812 -7.482 1.00 53.97 341 ALA A CA 1
ATOM 2540 C C . ALA A 1 341 ? -16.199 9.972 -7.044 1.00 53.97 341 ALA A C 1
ATOM 2542 O O . ALA A 1 341 ? -15.449 10.751 -7.654 1.00 53.97 341 ALA A O 1
ATOM 2543 N N . LEU A 1 342 ? -15.742 9.248 -6.004 1.00 50.81 342 LEU A N 1
ATOM 2544 C CA . LEU A 1 342 ? -14.370 9.289 -5.443 1.00 50.81 342 LEU A CA 1
ATOM 2545 C C . LEU A 1 342 ? -13.423 8.245 -6.043 1.00 50.81 342 LEU A C 1
ATOM 2547 O O . LEU A 1 342 ? -12.259 8.611 -6.320 1.00 50.81 342 LEU A O 1
#

Sequence (342 aa):
MRRLITPRAFLRGQGPRCLQTLASATSRCAQLQASGRAGLVPARAELQEIHAQVSKLEPKALLEGANLSDLCMLCRVLSSALMPLQAQLLEEVGQKAVQTGTPDAAANFALAACEAGHSELGGQVVEAMRSAVGSDSALSGGGAASLALAAAAAKVLDATLLEALVRRCSAREMELSATHLGDLRLCAVLAGRSVLDKADSQVLSFLSTMCKNVLLDDPRGEPPSNYWDFLTDAENDLSQVLETCELPHSRGMLLGGAFFPLSSQALKAVISLETSGAAAIYLRGASGRSVWQSWKYRVAASNGWRVYAVSATEWEKLEDTEQKVLFMRELLRQDPLDTDAL

pLDDT: mean 71.95, std 17.78, range [29.83, 94.38]

Organism: NCBI:txid2562239

Foldseek 3Di:
DDDDPDPVVVCPPCPPVLLVLLVVLLVVLVVQVVVALVSCVVCVVVLVVSLVSLVVDDLVCSPVRDDLLSLLSNLLSCLSSVSQDDPVNLVVSLVCCLVPNQLLSLLSSLLSCLSNVNLVSSCVSLVSCQVVLPDLPRAALLSLLSSLLSCLSSVNDAQVSLQSSLVRNVVRVVVDDLNSLLSNLNSDLSNPPRRVVPHDPVSVVCNVPVNQQRPNVPLAHGDDPDLVPGQDPLSVLLVVLCVVLVQDWAQWDAFSSDIARTAGPVQLAGEEEQEPPRDDCDQPVPHGHHPVVLVVCVRSVVVVGFYQYDYSVVSVPQPDSVSSNVVVVVSVVDHGDPSVVD

Radius of gyration: 22.59 Å; chains: 1; bounding box: 49×52×78 Å

Secondary structure (DSSP, 8-state):
------GGGGGGTTHHHHHHHHHHHHHHHHHHHHTTTTTTTTTHHHHHHHHHHHTTS-HHHHHHHS-HHHHHHHHHHHHTTT-PPPHHHHHHHHHHHHHH--HHHHHHHHHHHHHTT-HHHHHHHHHHHHHHHTSTTTS-HHHHHHHHHHHHHTT---HHHHHHHHHHHHHTGGG--HHHHHHHHHHHHHH-HHHHTTS-HHHHHHIIIIITTS--SSSS-PPPSSGGGG--HHHHHHHHHHHHTT---EEEEEETTEEEEEEETTTTEEEEEE-SSS--S---TTT---HHHHHHHHHHHHTT-EEEEEEHHHHTT--SHHHHHHHHHHHTTSPPP-SS--